Protein AF-A0A9D8NK36-F1 (afdb_monomer)

Solvent-accessible surface area (backbone atoms only — not comparable to full-atom values): 20925 Å² total; per-residue (Å²): 119,65,90,77,39,88,68,43,47,74,47,94,23,47,30,72,47,98,69,31,38,18,43,38,28,39,41,87,62,28,40,38,40,37,37,36,48,83,95,43,75,48,79,47,78,43,47,52,90,43,53,76,46,78,48,77,42,82,42,67,57,47,58,53,53,38,55,47,27,48,49,52,18,49,51,23,45,50,52,26,75,69,45,78,55,65,70,58,25,54,51,25,45,51,53,16,50,53,29,46,50,53,32,51,52,52,60,75,67,45,60,24,26,46,37,34,41,30,39,85,87,50,77,44,74,50,61,24,30,51,30,49,70,26,47,51,49,44,50,55,53,50,54,52,47,48,53,57,58,55,65,76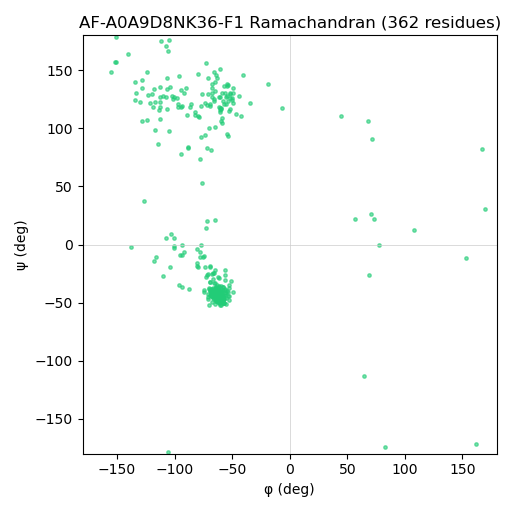,49,69,93,75,71,66,74,77,81,59,92,82,68,74,74,83,76,71,73,75,72,89,64,75,71,79,76,75,77,75,83,67,39,84,69,91,52,66,46,47,53,52,27,25,51,40,30,42,51,46,18,51,36,44,41,47,26,56,72,66,68,45,65,69,43,49,56,50,37,55,55,47,52,55,53,33,51,54,30,43,47,54,26,61,55,66,49,62,72,34,73,66,54,66,68,45,56,47,43,54,53,52,49,54,52,47,54,55,52,49,51,53,52,52,50,55,49,52,51,50,51,50,64,73,64,80,52,89,69,61,66,89,71,69,47,38,80,82,33,70,69,52,35,50,52,37,52,53,48,17,53,49,30,38,50,47,13,52,52,30,47,53,42,46,52,52,50,60,69,68,45,96,62,84,79,72,79,69,63,86,88,70,82,69,90,73,75,93,78,83,79,78,85,78,74,83,78,73,79,78,80,79,78,81,81,79,84,92,74,87,93,128

Foldseek 3Di:
DQVPDPQWDWQPLWADDPQFTWTWTDGLFWIWIWTDGPPDIDIDIDGLVFWPDKDKFFDCLLVLLLVLLVVLLVVLCLCLVLDDDPVSNVVSNVSSVVSVVVNVVSVVQPTFIWIWIDGPVDIGTRPRNGGPVSSVSVVVVSVVSSVVVVVVVPPPCPPDPDVDDDDPDPDPPPPPPPDDPDPQDEDLCPLLLVLLVLLLVLLVLLVCCLPVVDVVSVVVSVVSVSVSSVSLSVSQSVPVRHPQDPQLNVLSVVVVVVVVVLSVVVVVVSVVCVVVVVDDDPSVPDHSVVDVSSSVSSNVSSVSSNVSSVSNVVSSVVVNVPPPPPPPVPDPPDPDPDDDDDDDDDDDDDPDDDDDDDDDDDDD

Nearest PDB structures (foldseek):
  5yqr-assembly1_A  TM=6.384E-01  e=2.429E-01  Tequatrovirus T4

Mean predicted aligned error: 12.58 Å

Radius of gyration: 33.16 Å; Cα contacts (8 Å, |Δi|>4): 391; chains: 1; bounding box: 76×66×122 Å

Secondary structure (DSSP, 8-state):
-GGG-TT-EEETT--EETTEEEEEEE-SSEEEEEEEETTEEEEEEEEGGGEEEEEEEE-SHHHHHHHHHHHHHHHHHHHHHT---HHHHHHHHHHHHHHHHHHHHHHHH--BEEEEEEESS-EEE-TT--BHHHHHHHHHHHHHHHHHHHHTS-TT-PPP--TT--S---------PPPPPPPPBP---HHHHHHHHHHHHHHHHHHHHHHH--HHHHHHHHHHHHHHHHHHHHHHHHTTTB---HHHHHHHHHHHHHHHHHHHHHHHHHHHHHHHT-S---GGG--GGG-HHHHHHHHHHHHHHHHHHHHHHHHHHHHHHT-TTTTS-S----------------PPPPPPPPPPPPP-----

Sequence (364 aa):
MLRRDPTYKRVRAGGRDITGRGTYWLADDHLLVVREEGFHERYRRFYLRDIHALVISHTRTGMVINIVLGAVAAFCVFGALTSTPFALISFLLVVAAIAALFLAINVLLGPTCECVMRTAVQTERLPGIGRLRGARKLSAALVKAAGELQRDIPVGAAPPPLPGAPVPVARPPSGFAPVPPLPIRHYHGRAHAIAFTLMLVDSALVLGYALLEYKAIEYLNMALTLVELGFIVAAIVKQQGTDMAAPVRRVLWTTVIYYALGMVAAFVLAIYIGISSGDEVDIENLRPSSHIALFTLYVVSSGYLLAAGLIGWSALIRFRRAQPGATSSASVPGSGKAVDSAPSPVKPSIPQQVPPLPPTDALN

pLDDT: mean 81.98, std 14.83, range [45.34, 98.38]

Structure (mmCIF, N/CA/C/O backbone):
data_AF-A0A9D8NK36-F1
#
_entry.id   AF-A0A9D8NK36-F1
#
loop_
_atom_site.group_PDB
_atom_site.id
_atom_site.type_symbol
_atom_site.label_atom_id
_atom_site.label_alt_id
_atom_site.label_comp_id
_atom_site.label_asym_id
_atom_site.label_entity_id
_atom_site.label_seq_id
_atom_site.pdbx_PDB_ins_code
_atom_site.Cartn_x
_atom_site.Cartn_y
_atom_site.Cartn_z
_atom_site.occupancy
_atom_site.B_iso_or_equiv
_atom_site.auth_seq_id
_atom_site.auth_comp_id
_atom_site.auth_asym_id
_atom_site.auth_atom_id
_atom_site.pdbx_PDB_model_num
ATOM 1 N N . MET A 1 1 ? 0.935 7.081 34.847 1.00 63.56 1 MET A N 1
ATOM 2 C CA . MET A 1 1 ? 0.413 6.927 36.226 1.00 63.56 1 MET A CA 1
ATOM 3 C C . MET A 1 1 ? -0.181 5.540 36.493 1.00 63.56 1 MET A C 1
ATOM 5 O O . MET A 1 1 ? 0.233 4.926 37.463 1.00 63.56 1 MET A O 1
ATOM 9 N N . LEU A 1 2 ? -1.008 4.973 35.604 1.00 78.56 2 LEU A N 1
ATOM 10 C CA . LEU A 1 2 ? -1.698 3.676 35.803 1.00 78.56 2 LEU A CA 1
ATOM 11 C C . LEU A 1 2 ? -0.819 2.447 36.114 1.00 78.56 2 LEU A C 1
ATOM 13 O O . LEU A 1 2 ? -1.296 1.470 36.667 1.00 78.56 2 LEU A O 1
ATOM 17 N N . ARG A 1 3 ? 0.478 2.461 35.778 1.00 78.31 3 ARG A N 1
ATOM 18 C CA . ARG A 1 3 ? 1.371 1.312 36.022 1.00 78.31 3 ARG A CA 1
ATOM 19 C C . ARG A 1 3 ? 1.664 1.060 37.509 1.00 78.31 3 ARG A C 1
ATOM 21 O O . ARG A 1 3 ? 2.141 -0.021 37.833 1.00 78.31 3 ARG A O 1
ATOM 28 N N . ARG A 1 4 ? 1.458 2.060 38.371 1.00 81.75 4 ARG A N 1
ATOM 29 C CA . ARG A 1 4 ? 1.706 1.970 39.820 1.00 81.75 4 ARG A CA 1
ATOM 30 C C . ARG A 1 4 ? 0.429 1.747 40.631 1.00 81.75 4 ARG A C 1
ATOM 32 O O . ARG A 1 4 ? 0.521 1.608 41.842 1.00 81.75 4 ARG A O 1
ATOM 39 N N . ASP A 1 5 ? -0.725 1.729 39.973 1.00 85.50 5 ASP A N 1
ATOM 40 C CA . ASP A 1 5 ? -2.008 1.527 40.629 1.00 85.50 5 ASP A CA 1
ATOM 41 C C . ASP A 1 5 ? -2.288 0.015 40.740 1.00 85.50 5 ASP A C 1
ATOM 43 O O . ASP A 1 5 ? -2.336 -0.658 39.702 1.00 85.50 5 ASP A O 1
ATOM 47 N N . PRO A 1 6 ? -2.420 -0.548 41.957 1.00 84.94 6 PRO A N 1
ATOM 48 C CA . PRO A 1 6 ? -2.667 -1.976 42.144 1.00 84.94 6 PRO A CA 1
ATOM 49 C C . PRO A 1 6 ? -4.023 -2.425 41.584 1.00 84.94 6 PRO A C 1
ATOM 51 O O . PRO A 1 6 ? -4.170 -3.601 41.257 1.00 84.94 6 PRO A O 1
ATOM 54 N N . THR A 1 7 ? -4.981 -1.509 41.411 1.00 89.75 7 THR A N 1
ATOM 55 C CA . THR A 1 7 ? -6.329 -1.812 40.910 1.00 89.75 7 THR A CA 1
ATOM 56 C C . THR A 1 7 ? -6.343 -2.118 39.409 1.00 89.75 7 THR A C 1
ATOM 58 O O . THR A 1 7 ? -7.275 -2.742 38.910 1.00 89.75 7 THR A O 1
ATOM 61 N N . TYR A 1 8 ? -5.308 -1.720 38.658 1.00 92.19 8 TYR A N 1
ATOM 62 C CA . TYR A 1 8 ? -5.275 -1.890 37.205 1.00 92.19 8 TYR A CA 1
ATOM 63 C C . TYR A 1 8 ? -4.206 -2.877 36.747 1.00 92.19 8 TYR A C 1
ATOM 65 O O . TYR A 1 8 ? -3.000 -2.619 36.772 1.00 92.19 8 TYR A O 1
ATOM 73 N N . LYS A 1 9 ? -4.652 -3.987 36.156 1.00 93.31 9 LYS A N 1
ATOM 74 C CA . LYS A 1 9 ? -3.772 -4.968 35.523 1.00 93.31 9 LYS A CA 1
ATOM 75 C C . LYS A 1 9 ? -3.688 -4.747 34.019 1.00 93.31 9 LYS A C 1
ATOM 77 O O . LYS A 1 9 ? -4.657 -4.895 33.277 1.00 93.31 9 LYS A O 1
ATOM 82 N N . ARG A 1 10 ? -2.487 -4.450 33.517 1.00 92.69 10 ARG A N 1
ATOM 83 C CA . ARG A 1 10 ? -2.271 -4.262 32.074 1.00 92.69 10 ARG A CA 1
ATOM 84 C C . ARG A 1 10 ? -2.483 -5.561 31.292 1.00 92.69 10 ARG A C 1
ATOM 86 O O . ARG A 1 10 ? -1.767 -6.543 31.496 1.00 92.69 10 ARG A O 1
ATOM 93 N N . VAL A 1 11 ? -3.356 -5.520 30.290 1.00 92.12 11 VAL A N 1
ATOM 94 C CA . VAL A 1 11 ? -3.526 -6.603 29.317 1.00 92.12 11 VAL A CA 1
ATOM 95 C C . VAL A 1 11 ? -2.515 -6.421 28.182 1.00 92.12 11 VAL A C 1
ATOM 97 O O . VAL A 1 11 ? -2.498 -5.406 27.480 1.00 92.12 11 VAL A O 1
ATOM 100 N N . ARG A 1 12 ? -1.651 -7.422 27.962 1.00 87.62 12 ARG A N 1
ATOM 101 C CA . ARG A 1 12 ? -0.641 -7.434 26.880 1.00 87.62 12 ARG A CA 1
ATOM 102 C C . ARG A 1 12 ? -1.262 -7.737 25.503 1.00 87.62 12 ARG A C 1
ATOM 104 O O . ARG A 1 12 ? -0.830 -8.655 24.808 1.00 87.62 12 ARG A O 1
ATOM 111 N N . ALA A 1 13 ? -2.289 -6.979 25.139 1.00 83.62 13 ALA A N 1
ATOM 112 C CA . ALA A 1 13 ? -2.986 -7.058 23.855 1.00 83.62 13 ALA A CA 1
ATOM 113 C C . ALA A 1 13 ? -2.887 -5.761 23.030 1.00 83.62 13 ALA A C 1
ATOM 115 O O . ALA A 1 13 ? -3.174 -5.785 21.837 1.00 83.62 13 ALA A O 1
ATOM 116 N N . GLY A 1 14 ? -2.460 -4.653 23.649 1.00 76.81 14 GLY A N 1
ATOM 117 C CA . GLY A 1 14 ? -2.324 -3.354 22.986 1.00 76.81 14 GLY A CA 1
ATOM 118 C C . GLY A 1 14 ? -1.146 -3.261 22.018 1.00 76.81 14 GLY A C 1
ATOM 119 O O . GLY A 1 14 ? -0.147 -3.971 22.156 1.00 76.81 14 GLY A O 1
ATOM 120 N N . GLY A 1 15 ? -1.253 -2.341 21.065 1.00 81.00 15 GLY A N 1
ATOM 121 C CA . GLY A 1 15 ? -0.289 -2.140 19.988 1.00 81.00 15 GLY A CA 1
ATOM 122 C C . GLY A 1 15 ? -0.256 -0.693 19.501 1.00 81.00 15 GLY A C 1
ATOM 123 O O . GLY A 1 15 ? -0.974 0.171 20.010 1.00 81.00 15 GLY A O 1
ATOM 124 N N . ARG A 1 16 ? 0.624 -0.428 18.535 1.00 78.25 16 ARG A N 1
ATOM 125 C CA . ARG A 1 16 ? 0.693 0.854 17.827 1.00 78.25 16 ARG A CA 1
ATOM 126 C C . ARG A 1 16 ? -0.133 0.760 16.550 1.00 78.25 16 ARG A C 1
ATOM 128 O O . ARG A 1 16 ? -0.012 -0.219 15.814 1.00 78.25 16 ARG A O 1
ATOM 135 N N . ASP A 1 17 ? -0.956 1.767 16.310 1.00 71.06 17 ASP A N 1
ATOM 136 C CA . ASP A 1 17 ? -1.495 2.076 14.994 1.00 71.06 17 ASP A CA 1
ATOM 137 C C . ASP A 1 17 ? -0.758 3.311 14.432 1.00 71.06 17 ASP A C 1
ATOM 139 O O . ASP A 1 17 ? 0.123 3.876 15.079 1.00 71.06 17 ASP A O 1
ATOM 143 N N . ILE A 1 18 ? -1.052 3.700 13.190 1.00 65.38 18 ILE A N 1
ATOM 144 C CA . ILE A 1 18 ? -0.395 4.858 12.548 1.00 65.38 18 ILE A CA 1
ATOM 145 C C . ILE A 1 18 ? -0.754 6.172 13.265 1.00 65.38 18 ILE A C 1
ATOM 147 O O . ILE A 1 18 ? -0.023 7.152 13.177 1.00 65.38 18 ILE A O 1
ATOM 151 N N . THR A 1 19 ? -1.894 6.199 13.952 1.00 68.56 19 THR A N 1
ATOM 152 C CA . THR A 1 19 ? -2.454 7.388 14.601 1.00 68.56 19 THR A CA 1
ATOM 153 C C . THR A 1 19 ? -2.091 7.501 16.077 1.00 68.56 19 THR A C 1
ATOM 155 O O . THR A 1 19 ? -2.370 8.532 16.683 1.00 68.56 19 THR A O 1
ATOM 158 N N . GLY A 1 20 ? -1.488 6.468 16.666 1.00 80.56 20 GLY A N 1
ATOM 159 C CA . GLY A 1 20 ? -1.351 6.407 18.104 1.00 80.56 20 GLY A CA 1
ATOM 160 C C . GLY A 1 20 ? -1.042 5.036 18.685 1.00 80.56 20 GLY A C 1
ATOM 161 O O . GLY A 1 20 ? -0.775 4.045 18.000 1.00 80.56 20 GLY A O 1
ATOM 162 N N . ARG A 1 21 ? -1.085 4.974 20.014 1.00 88.44 21 ARG A N 1
ATOM 163 C CA . ARG A 1 21 ? -0.895 3.740 20.779 1.00 88.44 21 ARG A CA 1
ATOM 164 C C . ARG A 1 21 ? -2.141 3.439 21.595 1.00 88.44 21 ARG A C 1
ATOM 166 O O . ARG A 1 21 ? -2.625 4.292 22.327 1.00 88.44 21 ARG A O 1
ATOM 173 N N . GLY A 1 22 ? -2.632 2.207 21.491 1.00 90.56 22 GLY A N 1
ATOM 174 C CA . GLY A 1 22 ? -3.707 1.695 22.339 1.00 90.56 22 GLY A CA 1
ATOM 175 C C . GLY A 1 22 ? -3.142 0.818 23.451 1.00 90.56 22 GLY A C 1
ATOM 176 O O . GLY A 1 22 ? -2.405 -0.137 23.178 1.00 90.56 22 GLY A O 1
ATOM 177 N N . THR A 1 23 ? -3.482 1.108 24.706 1.00 93.31 23 THR A N 1
ATOM 178 C CA . THR A 1 23 ? -3.203 0.220 25.840 1.00 93.31 23 THR A CA 1
ATOM 179 C C . THR A 1 23 ? -4.475 -0.131 26.599 1.00 93.31 23 THR A C 1
ATOM 181 O O . THR A 1 23 ? -5.429 0.638 26.636 1.00 93.31 23 THR A O 1
ATOM 184 N N . TYR A 1 24 ? -4.484 -1.338 27.160 1.00 95.00 24 TYR A N 1
ATOM 185 C CA . TYR A 1 24 ? -5.649 -1.950 27.786 1.00 95.00 24 TYR A CA 1
ATOM 186 C C . TYR A 1 24 ? -5.307 -2.304 29.223 1.00 95.00 24 TYR A C 1
ATOM 188 O O . TYR A 1 24 ? -4.291 -2.966 29.472 1.00 95.00 24 TYR A O 1
ATOM 196 N N . TRP A 1 25 ? -6.152 -1.870 30.144 1.00 95.50 25 TRP A N 1
ATOM 197 C CA . TRP A 1 25 ? -5.988 -2.054 31.576 1.00 95.50 25 TRP A CA 1
ATOM 198 C C . TRP A 1 25 ? -7.291 -2.606 32.125 1.00 95.50 25 TRP A C 1
ATOM 200 O O . TRP A 1 25 ? -8.350 -2.034 31.901 1.00 95.50 25 TRP A O 1
ATOM 210 N N . LEU A 1 26 ? -7.214 -3.756 32.772 1.00 95.69 26 LEU A N 1
ATOM 211 C CA . LEU A 1 26 ? -8.358 -4.431 33.354 1.00 95.69 26 LEU A CA 1
ATOM 212 C C . LEU A 1 26 ? -8.401 -4.098 34.848 1.00 95.69 26 LEU A C 1
ATOM 214 O O . LEU A 1 26 ? -7.385 -4.275 35.523 1.00 95.69 26 LEU A O 1
ATOM 218 N N . ALA A 1 27 ? -9.541 -3.604 35.311 1.00 94.19 27 ALA A N 1
ATOM 219 C CA . ALA A 1 27 ? -9.901 -3.496 36.720 1.00 94.19 27 ALA A CA 1
ATOM 220 C C . ALA A 1 27 ? -10.947 -4.573 37.061 1.00 94.19 27 ALA A C 1
ATOM 222 O O . ALA A 1 27 ? -11.328 -5.357 36.188 1.00 94.19 27 ALA A O 1
ATOM 223 N N . ASP A 1 28 ? -11.413 -4.598 38.307 1.00 90.94 28 ASP A N 1
ATOM 224 C CA . ASP A 1 28 ? -12.331 -5.633 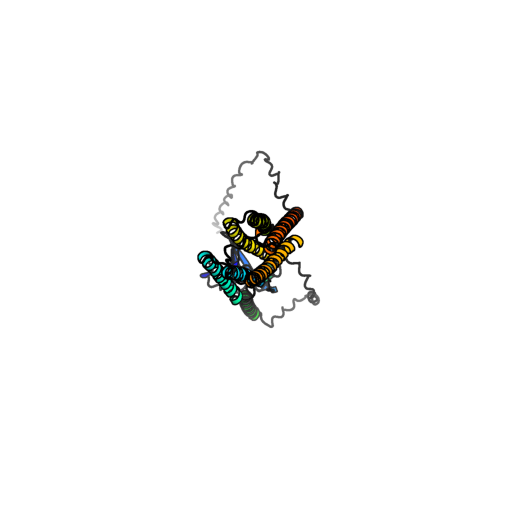38.800 1.00 90.94 28 ASP A CA 1
ATOM 225 C C . ASP A 1 28 ? -13.697 -5.606 38.090 1.00 90.94 28 ASP A C 1
ATOM 227 O O . ASP A 1 28 ? -14.269 -6.648 37.784 1.00 90.94 28 ASP A O 1
ATOM 231 N N . ASP A 1 29 ? -14.204 -4.417 37.753 1.00 92.88 29 ASP A N 1
ATOM 232 C CA . ASP A 1 29 ? -15.541 -4.215 37.182 1.00 92.88 29 ASP A CA 1
ATOM 233 C C . ASP A 1 29 ? -15.535 -3.652 35.750 1.00 92.88 29 ASP A C 1
ATOM 235 O O . ASP A 1 29 ? -16.581 -3.616 35.093 1.00 92.88 29 ASP A O 1
ATOM 239 N N . HIS A 1 30 ? -14.385 -3.202 35.234 1.00 94.62 30 HIS A N 1
ATOM 240 C CA . HIS A 1 30 ? -14.308 -2.547 33.928 1.00 94.62 30 HIS A CA 1
ATOM 241 C C . HIS A 1 30 ? -12.972 -2.730 33.195 1.00 94.62 30 HIS A C 1
ATOM 243 O O . HIS A 1 30 ? -11.907 -2.951 33.768 1.00 94.62 30 HIS A O 1
ATOM 249 N N . LEU A 1 31 ? -13.028 -2.570 31.873 1.00 95.69 31 LEU A N 1
ATOM 250 C CA . LEU A 1 31 ? -11.873 -2.415 31.001 1.00 95.69 31 LEU A CA 1
ATOM 251 C C . LEU A 1 31 ? -11.631 -0.925 30.733 1.00 95.69 31 LEU A C 1
ATOM 253 O O . LEU A 1 31 ? -12.478 -0.238 30.160 1.00 95.69 31 LEU A O 1
ATOM 257 N N . LEU A 1 32 ? -10.450 -0.432 31.086 1.00 95.69 32 LEU A N 1
ATOM 258 C CA . LEU A 1 32 ? -9.966 0.894 30.725 1.00 95.69 32 LEU A CA 1
ATOM 259 C C . LEU A 1 32 ? -9.114 0.813 29.451 1.00 95.69 32 LEU A C 1
ATOM 261 O O . LEU A 1 32 ? -8.060 0.169 29.401 1.00 95.69 32 LEU A O 1
ATOM 265 N N . VAL A 1 33 ? -9.572 1.502 28.412 1.00 94.75 33 VAL A N 1
ATOM 266 C CA . VAL A 1 33 ? -8.862 1.687 27.148 1.00 94.75 33 VAL A CA 1
ATOM 267 C C . VAL A 1 33 ? -8.236 3.068 27.147 1.00 94.75 33 VAL A C 1
ATOM 269 O O . VAL A 1 33 ? -8.915 4.077 27.330 1.00 94.75 33 VAL A O 1
ATOM 272 N N . VAL A 1 34 ? -6.930 3.100 26.927 1.00 93.88 34 VAL A N 1
ATOM 273 C CA . VAL A 1 34 ? -6.143 4.327 26.889 1.00 93.88 34 VAL A CA 1
ATOM 274 C C . VAL A 1 34 ? -5.569 4.476 25.494 1.00 93.88 34 VAL A C 1
ATOM 276 O O . VAL A 1 34 ? -4.879 3.573 25.005 1.00 93.88 34 VAL A O 1
ATOM 279 N N . ARG A 1 35 ? -5.872 5.600 24.849 1.00 91.69 35 ARG A N 1
ATOM 280 C CA . ARG A 1 35 ? -5.412 5.912 23.501 1.00 91.69 35 ARG A CA 1
ATOM 281 C C . ARG A 1 35 ? -4.559 7.168 23.510 1.00 91.69 35 ARG A C 1
ATOM 283 O O . ARG A 1 35 ? -5.050 8.244 23.825 1.00 91.69 35 ARG A O 1
ATOM 290 N N . GLU A 1 36 ? -3.307 7.014 23.115 1.00 88.62 36 GLU A N 1
ATOM 291 C CA . GLU A 1 36 ? -2.370 8.115 22.904 1.00 88.62 36 GLU A CA 1
ATOM 292 C C . GLU A 1 36 ? -2.498 8.576 21.445 1.00 88.62 36 GLU A C 1
ATOM 294 O O . GLU A 1 36 ? -2.135 7.826 20.542 1.00 88.62 36 GLU A O 1
ATOM 299 N N . GLU A 1 37 ? -3.029 9.773 21.204 1.00 85.38 37 GLU A N 1
ATOM 300 C CA . GLU A 1 37 ? -3.125 10.432 19.895 1.00 85.38 37 GLU A CA 1
ATOM 301 C C . GLU A 1 37 ? -2.235 11.687 19.913 1.00 85.38 37 GLU A C 1
ATOM 303 O O . GLU A 1 37 ? -2.670 12.791 20.251 1.00 85.38 37 GLU A O 1
ATOM 308 N N . GLY A 1 38 ? -0.950 11.515 19.590 1.00 82.75 38 GLY A N 1
ATOM 309 C CA . GLY A 1 38 ? 0.037 12.597 19.652 1.00 82.75 38 GLY A CA 1
ATOM 310 C C . GLY A 1 38 ? 0.259 13.087 21.086 1.00 82.75 38 GLY A C 1
ATOM 311 O O . GLY A 1 38 ? 0.781 12.343 21.911 1.00 82.75 38 GLY A O 1
ATOM 312 N N . PHE A 1 39 ? -0.141 14.329 21.373 1.00 85.88 39 PHE A N 1
ATOM 313 C CA . PHE A 1 39 ? -0.056 14.944 22.708 1.00 85.88 39 PHE A CA 1
ATOM 314 C C . PHE A 1 39 ? -1.338 14.787 23.540 1.00 85.88 39 PHE A C 1
ATOM 316 O O . PHE A 1 39 ? -1.394 15.258 24.674 1.00 85.88 39 PHE A O 1
ATOM 323 N N . HIS A 1 40 ? -2.373 14.142 22.994 1.00 84.94 40 HIS A N 1
ATOM 324 C CA . HIS A 1 40 ? -3.628 13.906 23.697 1.00 84.94 40 HIS A CA 1
ATOM 325 C C . HIS A 1 40 ? -3.748 12.443 24.106 1.00 84.94 40 HIS A C 1
ATOM 327 O O . HIS A 1 40 ? -3.542 11.537 23.302 1.00 84.94 40 HIS A O 1
ATOM 333 N N . GLU A 1 41 ? -4.140 12.209 25.352 1.00 91.69 41 GLU A N 1
ATOM 334 C CA . GLU A 1 41 ? -4.439 10.878 25.864 1.00 91.69 41 GLU A CA 1
ATOM 335 C C . GLU A 1 41 ? -5.935 10.793 26.169 1.00 91.69 41 GLU A C 1
ATOM 337 O O . GLU A 1 41 ? -6.474 11.560 26.967 1.00 91.69 41 GLU A O 1
ATOM 342 N N . ARG A 1 42 ? -6.632 9.887 25.486 1.00 91.38 42 ARG A N 1
ATOM 343 C CA . ARG A 1 42 ? -8.062 9.643 25.676 1.00 91.38 42 ARG A CA 1
ATOM 344 C C . ARG A 1 42 ? -8.257 8.383 26.500 1.00 91.38 42 ARG A C 1
ATOM 346 O O . ARG A 1 42 ? -7.749 7.318 26.151 1.00 91.38 42 ARG A O 1
ATOM 353 N N . TYR A 1 43 ? -9.038 8.513 27.562 1.00 94.50 43 TYR A N 1
ATOM 354 C CA . TYR A 1 43 ? -9.364 7.438 28.488 1.00 94.50 43 TYR A CA 1
ATOM 355 C C . TYR A 1 43 ? -10.827 7.056 28.312 1.00 94.50 43 TYR A C 1
ATOM 357 O O . TYR A 1 43 ? -11.705 7.914 28.380 1.00 94.50 43 TYR A O 1
ATOM 365 N N . ARG A 1 44 ? -11.098 5.768 28.107 1.00 93.88 44 ARG A N 1
ATOM 366 C CA . ARG A 1 44 ? -12.461 5.254 27.979 1.00 93.88 44 ARG A CA 1
ATOM 367 C C . ARG A 1 44 ? -12.653 4.008 28.818 1.00 93.88 44 ARG A C 1
ATOM 369 O O . ARG A 1 44 ? -11.848 3.084 28.747 1.00 93.88 44 ARG A O 1
ATOM 376 N N . ARG A 1 45 ? -13.719 3.992 29.613 1.00 95.25 45 ARG A N 1
ATOM 377 C CA . ARG A 1 45 ? -14.073 2.876 30.492 1.00 95.25 45 ARG A CA 1
ATOM 378 C C . ARG A 1 45 ? -15.232 2.090 29.892 1.00 95.25 45 ARG A C 1
ATOM 380 O O . ARG A 1 45 ? -16.204 2.684 29.432 1.00 95.25 45 ARG A O 1
ATOM 387 N N . PHE A 1 46 ? -15.118 0.769 29.922 1.00 94.75 46 PHE A N 1
ATOM 388 C CA . PHE A 1 46 ? -16.160 -0.167 29.519 1.00 94.75 46 PHE A CA 1
ATOM 389 C C . PHE A 1 46 ? -16.435 -1.110 30.683 1.00 94.75 46 PHE A C 1
ATOM 391 O O . PHE A 1 46 ? -15.604 -1.964 30.985 1.00 94.75 46 PHE A O 1
ATOM 398 N N . TYR A 1 47 ? -17.575 -0.950 31.349 1.00 94.50 47 TYR A N 1
ATOM 399 C CA . TYR A 1 47 ? -17.964 -1.838 32.441 1.00 94.50 47 TYR A CA 1
ATOM 400 C C . TYR A 1 47 ? -18.206 -3.250 31.915 1.00 94.50 47 TYR A C 1
ATOM 402 O O . TYR A 1 47 ? -18.910 -3.420 30.922 1.00 94.50 47 TYR A O 1
ATOM 410 N N . LEU A 1 48 ? -17.639 -4.260 32.579 1.00 93.38 48 LEU A N 1
ATOM 411 C CA . LEU A 1 48 ? -17.705 -5.660 32.151 1.00 93.38 48 LEU A CA 1
ATOM 412 C C . LEU A 1 48 ? -19.154 -6.143 32.023 1.00 93.38 48 LEU A C 1
ATOM 414 O O . LEU A 1 48 ? -19.471 -6.850 31.072 1.00 93.38 48 LEU A O 1
ATOM 418 N N . ARG A 1 49 ? -20.038 -5.678 32.915 1.00 90.81 49 ARG A N 1
ATOM 419 C CA . ARG A 1 49 ? -21.484 -5.955 32.874 1.00 90.81 49 ARG A CA 1
ATOM 420 C C . ARG A 1 49 ? -22.187 -5.426 31.617 1.00 90.81 49 ARG A C 1
ATOM 422 O O . ARG A 1 49 ? -23.189 -5.994 31.204 1.00 90.81 49 ARG A O 1
ATOM 429 N N . ASP A 1 50 ? -21.665 -4.354 31.017 1.00 91.31 50 ASP A N 1
ATOM 430 C CA . ASP A 1 50 ? -22.274 -3.700 29.855 1.00 91.31 50 ASP A CA 1
ATOM 431 C C . ASP A 1 50 ? -21.694 -4.234 28.538 1.00 91.31 50 ASP A C 1
ATOM 433 O O . ASP A 1 50 ? -22.193 -3.883 27.469 1.00 91.31 50 ASP A O 1
ATOM 437 N N . ILE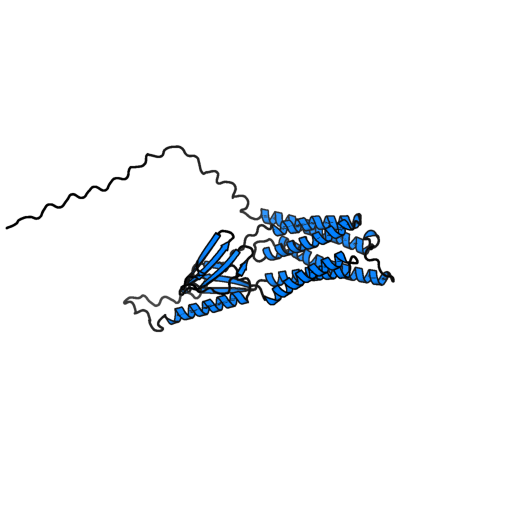 A 1 51 ? -20.624 -5.042 28.579 1.00 92.06 51 ILE A N 1
ATOM 438 C CA . ILE A 1 51 ? -20.003 -5.627 27.386 1.00 92.06 51 ILE A CA 1
ATOM 439 C C . ILE A 1 51 ? -20.847 -6.816 26.932 1.00 92.06 51 ILE A C 1
ATOM 441 O O . ILE A 1 51 ? -20.839 -7.880 27.541 1.00 92.06 51 ILE A O 1
ATOM 445 N N . HIS A 1 52 ? -21.533 -6.657 25.804 1.00 92.75 52 HIS A N 1
ATOM 446 C CA . HIS A 1 52 ? -22.363 -7.716 25.231 1.00 92.75 52 HIS A CA 1
ATOM 447 C C . HIS A 1 52 ? -21.571 -8.636 24.304 1.00 92.75 52 HIS A C 1
ATOM 449 O O . HIS A 1 52 ? -21.811 -9.839 24.260 1.00 92.75 52 HIS A O 1
ATOM 455 N N . ALA A 1 53 ? -20.647 -8.074 23.517 1.00 91.38 53 ALA A N 1
ATOM 456 C CA . ALA A 1 53 ? -19.862 -8.867 22.579 1.00 91.38 53 ALA A CA 1
ATOM 457 C C . ALA A 1 53 ? -18.520 -8.218 22.235 1.00 91.38 53 ALA A C 1
ATOM 459 O O . ALA A 1 53 ? -18.404 -6.997 22.111 1.00 91.38 53 ALA A O 1
ATOM 460 N N . LEU A 1 54 ? -17.527 -9.065 21.969 1.00 93.69 54 LEU A N 1
ATOM 461 C CA . LEU A 1 54 ? -16.282 -8.692 21.308 1.00 93.69 54 LEU A CA 1
ATOM 462 C C . LEU A 1 54 ? -16.233 -9.371 19.937 1.00 93.69 54 LEU A C 1
ATOM 464 O O . LEU A 1 54 ? -16.038 -10.580 19.838 1.00 93.69 54 LEU A O 1
ATOM 468 N N . VAL A 1 55 ? -16.407 -8.590 18.874 1.00 93.44 55 VAL A N 1
ATOM 469 C CA . VAL A 1 55 ? -16.397 -9.085 17.495 1.00 93.44 55 VAL A CA 1
ATOM 470 C C . VAL A 1 55 ? -14.987 -8.958 16.927 1.00 93.44 55 VAL A C 1
ATOM 472 O O . VAL A 1 55 ? -14.454 -7.854 16.816 1.00 93.44 55 VAL A O 1
ATOM 475 N N . ILE A 1 56 ? -14.388 -10.086 16.545 1.00 93.94 56 ILE A N 1
ATOM 476 C CA . ILE A 1 56 ? -13.070 -10.141 15.902 1.00 93.94 56 ILE A CA 1
ATOM 477 C C . ILE A 1 56 ? -13.282 -10.478 14.429 1.00 93.94 56 ILE A C 1
ATOM 479 O O . ILE A 1 56 ? -13.761 -11.559 14.099 1.00 93.94 56 ILE A O 1
ATOM 483 N N . SER A 1 57 ? -12.915 -9.557 13.542 1.00 89.75 57 SER A N 1
ATOM 484 C CA . SER A 1 57 ? -13.028 -9.738 12.092 1.00 89.75 57 SER A CA 1
ATOM 485 C C . SER A 1 57 ? -11.645 -9.820 11.457 1.00 89.75 57 SER A C 1
ATOM 487 O O . SER A 1 57 ? -10.760 -9.023 11.772 1.00 89.75 57 SER A O 1
ATOM 489 N N . HIS A 1 58 ? -11.435 -10.773 10.549 1.00 88.06 58 HIS A N 1
ATOM 490 C CA . HIS A 1 58 ? -10.202 -10.837 9.764 1.00 88.06 58 HIS A CA 1
ATOM 491 C C . HIS A 1 58 ? -10.123 -9.652 8.800 1.00 88.06 58 HIS A C 1
ATOM 493 O O . HIS A 1 58 ? -11.088 -9.347 8.101 1.00 88.06 58 HIS A O 1
ATOM 499 N N . THR A 1 59 ? -8.957 -9.009 8.723 1.00 87.25 59 THR A N 1
ATOM 500 C CA . THR A 1 59 ? -8.718 -7.941 7.747 1.00 87.25 59 THR A CA 1
ATOM 501 C C . THR A 1 59 ? -7.802 -8.438 6.640 1.00 87.25 59 THR A C 1
ATOM 503 O O . THR A 1 59 ? -6.849 -9.180 6.877 1.00 87.25 59 THR A O 1
ATOM 506 N N . ARG A 1 60 ? -8.053 -7.990 5.405 1.00 84.12 60 ARG A N 1
ATOM 507 C CA . ARG A 1 60 ? -7.183 -8.296 4.256 1.00 84.12 60 ARG A CA 1
ATOM 508 C C . ARG A 1 60 ? -5.906 -7.453 4.239 1.00 84.12 60 ARG A C 1
ATOM 510 O O . ARG A 1 60 ? -5.097 -7.590 3.330 1.00 84.12 60 ARG A O 1
ATOM 517 N N . THR A 1 61 ? -5.712 -6.567 5.214 1.00 83.56 61 THR A N 1
ATOM 518 C CA . THR A 1 61 ? -4.584 -5.631 5.258 1.00 83.56 61 THR A CA 1
ATOM 519 C C . THR A 1 61 ? -3.239 -6.353 5.273 1.00 83.56 61 THR A C 1
ATOM 521 O O . THR A 1 61 ? -2.373 -6.029 4.469 1.00 83.56 61 THR A O 1
ATOM 524 N N . GLY A 1 62 ? -3.074 -7.369 6.126 1.00 85.19 62 GLY A N 1
ATOM 525 C CA . GLY A 1 62 ? -1.832 -8.138 6.213 1.00 85.19 62 GLY A CA 1
ATOM 526 C C . GLY A 1 62 ? -1.505 -8.886 4.921 1.00 85.19 62 GLY A C 1
ATOM 527 O O . GLY A 1 62 ? -0.355 -8.879 4.497 1.00 85.19 62 GLY A O 1
ATOM 528 N N . MET A 1 63 ? -2.521 -9.456 4.263 1.00 86.56 63 MET A N 1
ATOM 529 C CA . MET A 1 63 ? -2.366 -10.119 2.964 1.00 86.56 63 MET A CA 1
ATOM 530 C C . MET A 1 63 ? -1.919 -9.131 1.883 1.00 86.56 63 MET A C 1
ATOM 532 O O . MET A 1 63 ? -0.981 -9.424 1.153 1.00 86.56 63 MET A O 1
ATOM 536 N N . VAL A 1 64 ? -2.545 -7.950 1.813 1.00 83.88 64 VAL A N 1
ATOM 537 C CA . VAL A 1 64 ? -2.144 -6.896 0.869 1.00 83.88 64 VAL A CA 1
ATOM 538 C C . VAL A 1 64 ? -0.695 -6.478 1.110 1.00 83.88 64 VAL A C 1
ATOM 540 O O . VAL A 1 64 ? 0.081 -6.453 0.166 1.00 83.88 64 VAL A O 1
ATOM 543 N N . ILE A 1 65 ? -0.302 -6.214 2.361 1.00 85.88 65 ILE A N 1
ATOM 544 C CA . ILE A 1 65 ? 1.085 -5.850 2.690 1.00 85.88 65 ILE A CA 1
ATOM 545 C C . ILE A 1 65 ? 2.062 -6.962 2.273 1.00 85.88 65 ILE A C 1
ATOM 547 O O . ILE A 1 65 ? 3.122 -6.659 1.738 1.00 85.88 65 ILE A O 1
ATOM 551 N N . ASN A 1 66 ? 1.706 -8.237 2.465 1.00 89.38 66 ASN A N 1
ATOM 552 C CA . ASN A 1 66 ? 2.551 -9.359 2.046 1.00 89.38 66 ASN A CA 1
ATOM 553 C C . ASN A 1 66 ? 2.730 -9.430 0.529 1.00 89.38 66 ASN A C 1
ATOM 555 O O . ASN A 1 66 ? 3.857 -9.549 0.062 1.00 89.38 66 ASN A O 1
ATOM 559 N N . ILE A 1 67 ? 1.634 -9.340 -0.231 1.00 85.25 67 ILE A N 1
ATOM 560 C CA . ILE A 1 67 ? 1.678 -9.350 -1.703 1.00 85.25 67 ILE A CA 1
ATOM 561 C C . ILE A 1 67 ? 2.610 -8.250 -2.200 1.00 85.25 67 ILE A C 1
ATOM 563 O O . ILE A 1 67 ? 3.416 -8.460 -3.095 1.00 85.25 67 ILE A O 1
ATOM 567 N N . VAL A 1 68 ? 2.527 -7.086 -1.572 1.00 80.56 68 VAL A N 1
ATOM 568 C CA . VAL A 1 68 ? 3.299 -5.915 -1.955 1.00 80.56 68 VAL A CA 1
ATOM 569 C C . VAL A 1 68 ? 4.771 -6.073 -1.632 1.00 80.56 68 VAL A C 1
ATOM 571 O O . VAL A 1 68 ? 5.599 -5.849 -2.502 1.00 80.56 68 VAL A O 1
ATOM 574 N N . LEU A 1 69 ? 5.110 -6.431 -0.392 1.00 86.00 69 LEU A N 1
ATOM 575 C CA . LEU A 1 69 ? 6.509 -6.621 -0.014 1.00 86.00 69 LEU A CA 1
ATOM 576 C C . LEU A 1 69 ? 7.142 -7.736 -0.850 1.00 86.00 69 LEU A C 1
ATOM 578 O O . LEU A 1 69 ? 8.295 -7.610 -1.247 1.00 86.00 69 LEU A O 1
ATOM 582 N N . GLY A 1 70 ? 6.367 -8.775 -1.176 1.00 88.44 70 GLY A N 1
ATOM 583 C CA . GLY A 1 70 ? 6.762 -9.805 -2.131 1.00 88.44 70 GLY A CA 1
ATOM 584 C C . GLY A 1 70 ? 7.007 -9.246 -3.532 1.00 88.44 70 GLY A C 1
ATOM 585 O O . GLY A 1 70 ? 8.044 -9.537 -4.113 1.00 88.44 70 GLY A O 1
ATOM 586 N N . ALA A 1 71 ? 6.111 -8.403 -4.052 1.00 83.12 71 ALA A N 1
ATOM 587 C CA . ALA A 1 71 ? 6.263 -7.778 -5.366 1.00 83.12 71 ALA A CA 1
ATOM 588 C C . ALA A 1 71 ? 7.472 -6.832 -5.434 1.00 83.12 71 ALA A C 1
ATOM 590 O O . ALA A 1 71 ? 8.220 -6.882 -6.402 1.00 83.12 71 ALA A O 1
ATOM 591 N N . VAL A 1 72 ? 7.699 -6.014 -4.399 1.00 83.56 72 VAL A N 1
ATOM 592 C CA . VAL A 1 72 ? 8.881 -5.142 -4.294 1.00 83.56 72 VAL A CA 1
ATOM 593 C C . VAL A 1 72 ? 10.155 -5.981 -4.251 1.00 83.56 72 VAL A C 1
ATOM 595 O O . VAL A 1 72 ? 11.078 -5.723 -5.015 1.00 83.56 72 VAL A O 1
ATOM 598 N N . ALA A 1 73 ? 10.205 -7.004 -3.392 1.00 89.88 73 ALA A N 1
ATOM 599 C CA . ALA A 1 73 ? 11.368 -7.879 -3.297 1.00 89.88 73 ALA A CA 1
ATOM 600 C C . ALA A 1 73 ? 11.644 -8.585 -4.632 1.00 89.88 73 ALA A C 1
ATOM 602 O O . ALA A 1 73 ? 12.781 -8.586 -5.089 1.00 89.88 73 ALA A O 1
ATOM 603 N N . ALA A 1 74 ? 10.606 -9.117 -5.284 1.00 86.19 74 ALA A N 1
ATOM 604 C CA . ALA A 1 74 ? 10.718 -9.752 -6.591 1.00 86.19 74 ALA A CA 1
ATOM 605 C C . ALA A 1 74 ? 11.208 -8.772 -7.667 1.00 86.19 74 ALA A C 1
ATOM 607 O O . ALA A 1 74 ? 12.127 -9.113 -8.401 1.00 86.19 74 ALA A O 1
ATOM 608 N N . PHE A 1 75 ? 10.662 -7.550 -7.719 1.00 85.19 75 PHE A N 1
ATOM 609 C CA . PHE A 1 75 ? 11.099 -6.510 -8.656 1.00 85.19 75 PHE A CA 1
ATOM 610 C C . PHE A 1 75 ? 12.572 -6.150 -8.456 1.00 85.19 75 PHE A C 1
ATOM 612 O O . PHE A 1 75 ? 13.324 -6.080 -9.421 1.00 85.19 75 PHE A O 1
ATOM 619 N N . CYS A 1 76 ? 13.005 -5.963 -7.209 1.00 86.62 76 CYS A N 1
ATOM 620 C CA . CYS A 1 76 ? 14.391 -5.628 -6.910 1.00 86.62 76 CYS A CA 1
ATOM 621 C C . CYS A 1 76 ? 15.351 -6.787 -7.217 1.00 86.62 76 CYS A C 1
ATOM 623 O O . CYS A 1 76 ? 16.400 -6.553 -7.805 1.00 86.62 76 CYS A O 1
ATOM 625 N N . VAL A 1 77 ? 14.997 -8.034 -6.876 1.00 90.00 77 VAL A N 1
ATOM 626 C CA . VAL A 1 77 ? 15.801 -9.211 -7.258 1.00 90.00 77 VAL A CA 1
ATOM 627 C C . VAL A 1 77 ? 15.881 -9.328 -8.773 1.00 90.00 77 VAL A C 1
ATOM 629 O O . VAL A 1 77 ? 16.961 -9.545 -9.309 1.00 90.00 77 VAL A O 1
ATOM 632 N N . PHE A 1 78 ? 14.758 -9.145 -9.465 1.00 83.25 78 PHE A N 1
ATOM 633 C CA . PHE A 1 78 ? 14.714 -9.199 -10.917 1.00 83.25 78 PHE A CA 1
ATOM 634 C C . PHE A 1 78 ? 15.620 -8.137 -11.544 1.00 83.25 78 PHE A C 1
ATOM 636 O O . PHE A 1 78 ? 16.505 -8.480 -12.320 1.00 83.25 78 PHE A O 1
ATOM 643 N N . GLY A 1 79 ? 15.472 -6.876 -11.129 1.00 80.69 79 GLY A N 1
ATOM 644 C CA . GLY A 1 79 ? 16.335 -5.794 -11.590 1.00 80.69 79 GLY A CA 1
ATOM 645 C C . GLY A 1 79 ? 17.813 -6.063 -11.299 1.00 80.69 79 GLY A C 1
ATOM 646 O O . GLY A 1 79 ? 18.657 -5.756 -12.131 1.00 80.69 79 GLY A O 1
ATOM 647 N N . ALA A 1 80 ? 18.141 -6.682 -10.160 1.00 86.88 80 ALA A N 1
ATOM 648 C CA . ALA A 1 80 ? 19.515 -7.054 -9.831 1.00 86.88 80 ALA A CA 1
ATOM 649 C C . ALA A 1 80 ? 20.072 -8.147 -10.759 1.00 86.88 80 ALA A C 1
ATOM 651 O O . ALA A 1 80 ? 21.238 -8.077 -11.126 1.00 86.88 80 ALA A O 1
ATOM 652 N N . LEU A 1 81 ? 19.254 -9.128 -11.157 1.00 82.19 81 LEU A N 1
ATOM 653 C CA . LEU A 1 81 ? 19.651 -10.203 -12.077 1.00 82.19 81 LEU A CA 1
ATOM 654 C C . LEU A 1 81 ? 19.850 -9.719 -13.518 1.00 82.19 81 LEU A C 1
ATOM 656 O O . LEU A 1 81 ? 20.587 -10.349 -14.269 1.00 82.19 81 LEU A O 1
ATOM 660 N N . THR A 1 82 ? 19.190 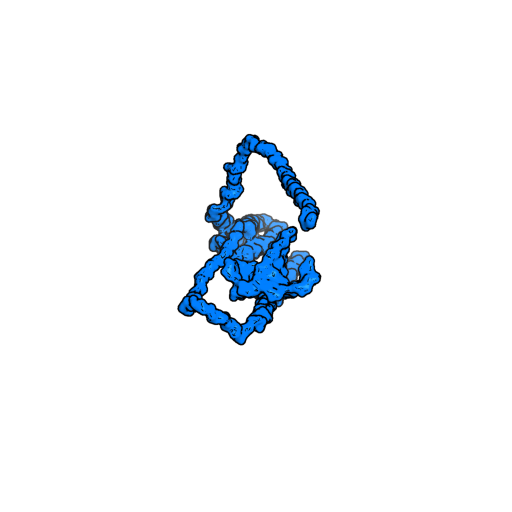-8.628 -13.909 1.00 76.56 82 THR A N 1
ATOM 661 C CA . THR A 1 82 ? 19.298 -8.044 -15.255 1.00 76.56 82 THR A CA 1
ATOM 662 C C . THR A 1 82 ? 20.225 -6.833 -15.321 1.00 76.56 82 THR A C 1
ATOM 664 O O . THR A 1 82 ? 20.375 -6.247 -16.385 1.00 76.56 82 THR A O 1
ATOM 667 N N . SER A 1 83 ? 20.811 -6.411 -14.200 1.00 74.56 83 SER A N 1
ATOM 668 C CA . SER A 1 83 ? 21.731 -5.271 -14.152 1.00 74.56 83 SER A CA 1
ATOM 669 C C . SER A 1 83 ? 23.180 -5.743 -14.230 1.00 74.56 83 SER A C 1
ATOM 671 O O . SER A 1 83 ? 23.526 -6.762 -13.642 1.00 74.56 83 SER A O 1
ATOM 673 N N . THR A 1 84 ? 24.042 -4.967 -14.887 1.00 73.25 84 THR A N 1
ATOM 674 C CA . THR A 1 84 ? 25.503 -5.162 -14.906 1.00 73.25 84 THR A CA 1
ATOM 675 C C . THR A 1 84 ? 26.254 -4.299 -13.884 1.00 73.25 84 THR A C 1
ATOM 677 O O . THR A 1 84 ? 27.218 -4.803 -13.296 1.00 73.25 84 THR A O 1
ATOM 680 N N . PRO A 1 85 ? 25.851 -3.043 -13.566 1.00 79.00 85 PRO A N 1
ATOM 681 C CA . PRO A 1 85 ? 26.653 -2.219 -12.673 1.00 79.00 85 PRO A CA 1
ATOM 682 C C . PRO A 1 85 ? 26.602 -2.773 -11.250 1.00 79.00 85 PRO A C 1
ATOM 684 O O . PRO A 1 85 ? 25.546 -2.790 -10.613 1.00 79.00 85 PRO A O 1
ATOM 687 N N . PHE A 1 86 ? 27.759 -3.163 -10.708 1.00 73.25 86 PHE A N 1
ATOM 688 C CA . PHE A 1 86 ? 27.863 -3.752 -9.368 1.00 73.25 86 PHE A CA 1
ATOM 689 C C . PHE A 1 86 ? 27.194 -2.895 -8.280 1.00 73.25 86 PHE A C 1
ATOM 691 O O . PHE A 1 86 ? 26.552 -3.419 -7.367 1.00 73.25 86 PHE A O 1
ATOM 698 N N . ALA A 1 87 ? 27.299 -1.567 -8.398 1.00 70.25 87 ALA A N 1
ATOM 699 C CA . ALA A 1 87 ? 26.659 -0.624 -7.486 1.00 70.25 87 ALA A CA 1
ATOM 700 C C . ALA A 1 87 ? 25.123 -0.728 -7.512 1.00 70.25 87 ALA A C 1
ATOM 702 O O . ALA A 1 87 ? 24.485 -0.726 -6.458 1.00 70.25 87 ALA A O 1
ATOM 703 N N . LEU A 1 88 ? 24.532 -0.866 -8.702 1.00 75.75 88 LEU A N 1
ATOM 704 C CA . LEU A 1 88 ? 23.088 -0.994 -8.886 1.00 75.75 88 LEU A CA 1
ATOM 705 C C . LEU A 1 88 ? 22.580 -2.354 -8.398 1.00 75.75 88 LEU A C 1
ATOM 707 O O . LEU A 1 88 ? 21.608 -2.402 -7.646 1.00 75.75 88 LEU A O 1
ATOM 711 N N . ILE A 1 89 ? 23.278 -3.439 -8.752 1.00 84.81 89 ILE A N 1
ATOM 712 C CA . ILE A 1 89 ? 22.979 -4.797 -8.271 1.00 84.81 89 ILE A CA 1
ATOM 713 C C . ILE A 1 89 ? 22.975 -4.812 -6.739 1.00 84.81 89 ILE A C 1
ATOM 715 O O . ILE A 1 89 ? 22.001 -5.235 -6.117 1.00 84.81 89 ILE A O 1
ATOM 719 N N . SER A 1 90 ? 24.041 -4.293 -6.122 1.00 78.62 90 SER A N 1
ATOM 720 C CA . SER A 1 90 ? 24.188 -4.252 -4.664 1.00 78.62 90 SER A CA 1
ATOM 721 C C . SER A 1 90 ? 23.062 -3.456 -4.005 1.00 78.62 90 SER A C 1
ATOM 723 O O . SER A 1 90 ? 22.464 -3.918 -3.033 1.00 78.62 90 SER A O 1
ATOM 725 N N . PHE A 1 91 ? 22.725 -2.284 -4.551 1.00 78.88 91 PHE A N 1
ATOM 726 C CA . PHE A 1 91 ? 21.622 -1.464 -4.055 1.00 78.88 91 PHE A CA 1
ATOM 727 C C . PHE A 1 91 ? 20.280 -2.209 -4.117 1.00 78.88 91 PHE A C 1
ATOM 729 O O . PHE A 1 91 ? 19.564 -2.282 -3.116 1.00 78.88 91 PHE A O 1
ATOM 736 N N . LEU A 1 92 ? 19.956 -2.809 -5.264 1.00 84.31 92 LEU A N 1
ATOM 737 C CA . LEU A 1 92 ? 18.708 -3.543 -5.461 1.00 84.31 92 LEU A CA 1
ATOM 738 C C . LEU A 1 92 ? 18.605 -4.762 -4.539 1.00 84.31 92 LEU A C 1
ATOM 740 O O . LEU A 1 92 ? 17.556 -4.976 -3.932 1.00 84.31 92 LEU A O 1
ATOM 744 N N . LEU A 1 93 ? 19.690 -5.518 -4.354 1.00 88.94 93 LEU A N 1
ATOM 745 C CA . LEU A 1 93 ? 19.712 -6.653 -3.428 1.00 88.94 93 LEU A CA 1
ATOM 746 C C . LEU A 1 93 ? 19.525 -6.221 -1.969 1.00 88.94 93 LEU A C 1
ATOM 748 O O . LEU A 1 93 ? 18.821 -6.902 -1.223 1.00 88.94 93 LEU A O 1
ATOM 752 N N . VAL A 1 94 ? 20.082 -5.078 -1.557 1.00 85.25 94 VAL A N 1
ATOM 753 C CA . VAL A 1 94 ? 19.847 -4.523 -0.213 1.00 85.25 94 VAL A CA 1
ATOM 754 C C . VAL A 1 94 ? 18.373 -4.158 -0.027 1.00 85.25 94 VAL A C 1
ATOM 756 O O . VAL A 1 94 ? 17.768 -4.536 0.979 1.00 85.25 94 VAL A O 1
ATOM 759 N N . VAL A 1 95 ? 17.760 -3.477 -1.000 1.00 82.81 95 VAL A N 1
ATOM 760 C CA . VAL A 1 95 ? 16.327 -3.139 -0.947 1.00 82.81 95 VAL A CA 1
ATOM 761 C C . VAL A 1 95 ? 15.466 -4.407 -0.924 1.00 82.81 95 VAL A C 1
ATOM 763 O O . VAL A 1 95 ? 14.544 -4.507 -0.109 1.00 82.81 95 VAL A O 1
ATOM 766 N N . ALA A 1 96 ? 15.799 -5.407 -1.747 1.00 92.75 96 ALA A N 1
ATOM 767 C CA . ALA A 1 96 ? 15.123 -6.700 -1.763 1.00 92.75 96 ALA A CA 1
ATOM 768 C C . ALA A 1 96 ? 15.222 -7.418 -0.412 1.00 92.75 96 ALA A C 1
ATOM 770 O O . ALA A 1 96 ? 14.213 -7.906 0.098 1.00 92.75 96 ALA A O 1
ATOM 771 N N . ALA A 1 97 ? 16.409 -7.441 0.199 1.00 88.44 97 ALA A N 1
ATOM 772 C CA . ALA A 1 97 ? 16.638 -8.059 1.500 1.00 88.44 97 ALA A CA 1
ATOM 773 C C . ALA A 1 97 ? 15.824 -7.370 2.606 1.00 88.44 97 ALA A C 1
ATOM 775 O O . ALA A 1 97 ? 15.198 -8.043 3.426 1.00 88.44 97 ALA A O 1
ATOM 776 N N . ILE A 1 98 ? 15.762 -6.035 2.600 1.00 85.62 98 ILE A N 1
ATOM 777 C CA . ILE A 1 98 ? 14.941 -5.262 3.541 1.00 85.62 98 ILE A CA 1
ATOM 778 C C . ILE A 1 98 ? 13.449 -5.579 3.341 1.00 85.62 98 ILE A C 1
ATOM 780 O O . ILE A 1 98 ? 12.736 -5.839 4.314 1.00 85.62 98 ILE A O 1
ATOM 784 N N . ALA A 1 99 ? 12.966 -5.605 2.096 1.00 88.44 99 ALA A N 1
ATOM 785 C CA . ALA A 1 99 ? 11.576 -5.940 1.788 1.00 88.44 99 ALA A CA 1
ATOM 786 C C . ALA A 1 99 ? 11.222 -7.376 2.215 1.00 88.44 99 ALA A C 1
ATOM 788 O O . ALA A 1 99 ? 10.188 -7.593 2.855 1.00 88.44 99 ALA A O 1
ATOM 789 N N . ALA A 1 100 ? 12.103 -8.341 1.940 1.00 90.38 100 ALA A N 1
ATOM 790 C CA . ALA A 1 100 ? 11.959 -9.735 2.350 1.00 90.38 100 ALA A CA 1
ATOM 791 C C . ALA A 1 100 ? 11.967 -9.891 3.879 1.00 90.38 100 ALA A C 1
ATOM 793 O O . ALA A 1 100 ? 11.161 -10.646 4.426 1.00 90.38 100 ALA A O 1
ATOM 794 N N . LEU A 1 101 ? 12.806 -9.131 4.591 1.00 90.94 101 LEU A N 1
ATOM 795 C CA . LEU A 1 101 ? 12.820 -9.105 6.053 1.00 90.94 101 LEU A CA 1
ATOM 796 C C . LEU A 1 101 ? 11.481 -8.605 6.613 1.00 90.94 101 LEU A C 1
ATOM 798 O O . LEU A 1 101 ? 10.897 -9.246 7.490 1.00 90.94 101 LEU A O 1
ATOM 802 N N . PHE A 1 102 ? 10.947 -7.497 6.091 1.00 88.88 102 PHE A N 1
ATOM 803 C CA . PHE A 1 102 ? 9.631 -7.004 6.508 1.00 88.88 102 PHE A CA 1
ATOM 804 C C . PHE A 1 102 ? 8.504 -7.980 6.164 1.00 88.88 102 PHE A C 1
ATOM 806 O O . PHE A 1 102 ? 7.579 -8.145 6.965 1.00 88.88 102 PHE A O 1
ATOM 813 N N . LEU A 1 103 ? 8.585 -8.649 5.010 1.00 90.94 103 LEU A N 1
ATOM 814 C CA . LEU A 1 103 ? 7.638 -9.685 4.607 1.00 90.94 103 LEU A CA 1
ATOM 815 C C . LEU A 1 103 ? 7.653 -10.840 5.611 1.00 90.94 103 LEU A C 1
ATOM 817 O O . LEU A 1 103 ? 6.602 -11.211 6.136 1.00 90.94 103 LEU A O 1
ATOM 821 N N . ALA A 1 104 ? 8.841 -11.349 5.942 1.00 90.06 104 ALA A N 1
ATOM 822 C CA . ALA A 1 104 ? 9.025 -12.409 6.923 1.00 90.06 104 ALA A CA 1
ATOM 823 C C . ALA A 1 104 ? 8.462 -12.003 8.292 1.00 90.06 104 ALA A C 1
ATOM 825 O O . ALA A 1 104 ? 7.664 -12.740 8.872 1.00 90.06 104 ALA A O 1
ATOM 826 N N . ILE A 1 105 ? 8.776 -10.797 8.780 1.00 89.44 105 ILE A N 1
ATOM 827 C CA . ILE A 1 105 ? 8.218 -10.267 10.035 1.00 89.44 105 ILE A CA 1
ATOM 828 C C . ILE A 1 105 ? 6.683 -10.227 9.973 1.00 89.44 105 ILE A C 1
ATOM 830 O O . ILE A 1 105 ? 6.012 -10.654 10.916 1.00 89.44 105 ILE A O 1
ATOM 834 N N . ASN A 1 106 ? 6.100 -9.744 8.874 1.00 90.19 106 ASN A N 1
ATOM 835 C CA . ASN A 1 106 ? 4.649 -9.629 8.736 1.00 90.19 106 ASN A CA 1
ATOM 836 C C . ASN A 1 106 ? 3.950 -11.000 8.717 1.00 90.19 106 ASN A C 1
ATOM 838 O O . ASN A 1 106 ? 2.897 -11.152 9.345 1.00 90.19 106 ASN A O 1
ATOM 842 N N . VAL A 1 107 ? 4.549 -11.991 8.050 1.00 89.94 107 VAL A N 1
ATOM 843 C CA . VAL A 1 107 ? 4.080 -13.385 8.017 1.00 89.94 107 VAL A CA 1
ATOM 844 C C . VAL A 1 107 ? 4.192 -14.029 9.404 1.00 89.94 107 VAL A C 1
ATOM 846 O O . VAL A 1 107 ? 3.211 -14.588 9.897 1.00 89.94 107 VAL A O 1
ATOM 849 N N . LEU A 1 108 ? 5.332 -13.880 10.089 1.00 89.62 108 LEU A N 1
ATOM 850 C CA . LEU A 1 108 ? 5.580 -14.449 11.423 1.00 89.62 108 LEU A CA 1
ATOM 851 C C . LEU A 1 108 ? 4.672 -13.854 12.516 1.00 89.62 108 LEU A C 1
ATOM 853 O O . LEU A 1 108 ? 4.269 -14.551 13.456 1.00 89.62 108 LEU A O 1
ATOM 857 N N . LEU A 1 109 ? 4.312 -12.571 12.397 1.00 86.75 109 LEU A N 1
ATOM 858 C CA . LEU A 1 109 ? 3.351 -11.909 13.289 1.00 86.75 109 LEU A CA 1
ATOM 859 C C . LEU A 1 109 ? 1.910 -12.421 13.104 1.00 86.75 109 LEU A C 1
ATOM 861 O O . LEU A 1 109 ? 1.083 -12.260 14.009 1.00 86.75 109 LEU A O 1
ATOM 865 N N . GLY A 1 110 ? 1.618 -13.073 11.977 1.00 88.50 110 GLY A N 1
ATOM 866 C CA . GLY A 1 110 ? 0.344 -13.724 11.692 1.00 88.50 110 GLY A CA 1
ATOM 867 C C . GLY A 1 110 ? -0.747 -12.781 11.166 1.00 88.50 110 GLY A C 1
ATOM 868 O O . GLY A 1 110 ? -0.502 -11.598 10.917 1.00 88.50 110 GLY A O 1
ATOM 869 N N . PRO A 1 111 ? -1.981 -13.285 10.986 1.00 89.81 111 PRO A N 1
ATOM 870 C CA . PRO A 1 111 ? -3.049 -12.551 10.316 1.00 89.81 111 PRO A CA 1
ATOM 871 C C . PRO A 1 111 ? -3.451 -11.279 11.069 1.00 89.81 111 PRO A C 1
ATOM 873 O O . PRO A 1 111 ? -3.499 -11.231 12.307 1.00 89.81 111 PRO A O 1
ATOM 876 N N . THR A 1 112 ? -3.769 -10.245 10.293 1.00 91.00 112 THR A N 1
ATOM 877 C CA . THR A 1 112 ? -4.311 -8.990 10.808 1.00 91.00 112 THR A CA 1
ATOM 878 C C . THR A 1 112 ? -5.804 -9.123 11.093 1.00 91.00 112 THR A C 1
ATOM 880 O O . THR A 1 112 ? -6.524 -9.854 10.409 1.00 91.00 112 THR A O 1
ATOM 883 N N . CYS A 1 113 ? -6.275 -8.424 12.118 1.00 91.25 113 CYS A N 1
ATOM 884 C CA . CYS A 1 113 ? -7.682 -8.403 12.492 1.00 91.25 113 CYS A CA 1
ATOM 885 C C . CYS A 1 113 ? -8.118 -7.005 12.915 1.00 91.25 113 CYS A C 1
ATOM 887 O O . CYS A 1 113 ? -7.296 -6.155 13.251 1.00 91.25 113 CYS A O 1
ATOM 889 N N . GLU A 1 114 ? -9.426 -6.817 12.949 1.00 90.00 114 GLU A N 1
ATOM 890 C CA . GLU A 1 114 ? -10.094 -5.674 13.539 1.00 90.00 114 GLU A CA 1
ATOM 891 C C . GLU A 1 114 ? -10.975 -6.166 14.690 1.00 90.00 114 GLU A C 1
ATOM 893 O O . GLU A 1 114 ? -11.672 -7.174 14.559 1.00 90.00 114 GLU A O 1
ATOM 898 N N . CYS A 1 115 ? -10.905 -5.476 15.828 1.00 91.75 115 CYS A N 1
ATOM 899 C CA . CYS A 1 115 ? -11.688 -5.798 17.015 1.00 91.75 115 CYS A CA 1
ATOM 900 C C . CYS A 1 115 ? -12.702 -4.694 17.280 1.00 91.75 115 CYS A C 1
ATOM 902 O O . CYS A 1 115 ? -12.338 -3.523 17.388 1.00 91.75 115 CYS A O 1
ATOM 904 N N . VAL A 1 116 ? -13.963 -5.083 17.419 1.00 92.44 116 VAL A N 1
ATOM 905 C CA . VAL A 1 116 ? -15.069 -4.183 17.726 1.00 92.44 116 VAL A CA 1
ATOM 906 C C . VAL A 1 116 ? -15.729 -4.652 19.014 1.00 92.44 116 VAL A C 1
ATOM 908 O O . VAL A 1 116 ? -16.187 -5.789 19.107 1.00 92.44 116 VAL A O 1
ATOM 911 N N . MET A 1 117 ? -15.770 -3.777 20.010 1.00 93.00 117 MET A N 1
ATOM 912 C CA . MET A 1 117 ? -16.472 -3.997 21.264 1.00 93.00 117 MET A CA 1
ATOM 913 C C . MET A 1 117 ? -17.892 -3.452 21.156 1.00 93.00 117 MET A C 1
ATOM 915 O O . MET A 1 117 ? -18.103 -2.318 20.729 1.00 93.00 117 MET A O 1
ATOM 919 N N . ARG A 1 118 ? -18.867 -4.271 21.538 1.00 91.56 118 ARG A N 1
ATOM 920 C CA . ARG A 1 118 ? -20.269 -3.879 21.649 1.00 91.56 118 ARG A CA 1
ATOM 921 C C . ARG A 1 118 ? -20.643 -3.784 23.111 1.00 91.56 118 ARG A C 1
ATOM 923 O O . ARG A 1 118 ? -20.469 -4.754 23.850 1.00 91.56 118 ARG A O 1
ATOM 930 N N . THR A 1 119 ? -21.190 -2.642 23.489 1.00 92.06 119 THR A N 1
ATOM 931 C CA . THR A 1 119 ? -21.855 -2.462 24.771 1.00 92.06 119 THR A CA 1
ATOM 932 C C . THR A 1 119 ? -23.351 -2.262 24.592 1.00 92.06 119 THR A C 1
ATOM 934 O O . THR A 1 119 ? -23.835 -2.144 23.464 1.00 92.06 119 THR A O 1
ATOM 937 N N . ALA A 1 120 ? -24.076 -2.189 25.708 1.00 85.56 120 ALA A N 1
ATOM 938 C CA . ALA A 1 120 ? -25.497 -1.857 25.731 1.00 85.56 120 ALA A CA 1
ATOM 939 C C . ALA A 1 120 ? -25.849 -0.576 24.953 1.00 85.56 120 ALA A C 1
ATOM 941 O O . ALA A 1 120 ? -26.928 -0.489 24.376 1.00 85.56 120 ALA A O 1
ATOM 942 N N . VAL A 1 121 ? -24.933 0.398 24.911 1.00 85.75 121 VAL A N 1
ATOM 943 C CA . VAL A 1 121 ? -25.211 1.735 24.365 1.00 85.75 121 VAL A CA 1
ATOM 944 C C . VAL A 1 121 ? -24.490 1.992 23.040 1.00 85.75 121 VAL A C 1
ATOM 946 O O . VAL A 1 121 ? -24.959 2.787 22.230 1.00 85.75 121 VAL A O 1
ATOM 949 N N . GLN A 1 122 ? -23.343 1.351 22.787 1.00 86.06 122 GLN A N 1
ATOM 950 C CA . GLN A 1 122 ? -22.506 1.706 21.638 1.00 86.06 122 GLN A CA 1
ATOM 951 C C . GLN A 1 122 ? -21.671 0.552 21.091 1.00 86.06 122 GLN A C 1
ATOM 953 O O . GLN A 1 122 ? -21.331 -0.407 21.778 1.00 86.06 122 GLN A O 1
ATOM 958 N N . THR A 1 123 ? -21.295 0.683 19.823 1.00 88.00 123 THR A N 1
ATOM 959 C CA . THR A 1 123 ? -20.349 -0.205 19.145 1.00 88.00 123 THR A CA 1
ATOM 960 C C . THR A 1 123 ? -19.085 0.582 18.831 1.00 88.00 123 THR A C 1
ATOM 962 O O . THR A 1 123 ? -19.147 1.592 18.134 1.00 88.00 123 THR A O 1
ATOM 965 N N . GLU A 1 124 ? -17.933 0.124 19.315 1.00 88.81 124 GLU A N 1
ATOM 966 C CA . GLU A 1 124 ? -16.674 0.853 19.191 1.00 88.81 124 GLU A CA 1
ATOM 967 C C . GLU A 1 124 ? -15.510 -0.034 18.754 1.00 88.81 124 GLU A C 1
ATOM 969 O O . GLU A 1 124 ? -15.345 -1.166 19.204 1.00 88.81 124 GLU A O 1
ATOM 974 N N . ARG A 1 125 ? -14.667 0.502 17.867 1.00 88.56 125 ARG A N 1
ATOM 975 C CA . ARG A 1 125 ? -13.431 -0.151 17.428 1.00 88.56 125 ARG A CA 1
ATOM 976 C C . ARG A 1 125 ? -12.364 -0.023 18.510 1.00 88.56 125 ARG A C 1
ATOM 978 O O . ARG A 1 125 ? -12.062 1.078 18.958 1.00 88.56 125 ARG A O 1
ATOM 985 N N . LEU A 1 126 ? -11.752 -1.143 18.875 1.00 90.94 126 LEU A N 1
ATOM 986 C CA . LEU A 1 126 ? -10.687 -1.195 19.868 1.00 90.94 126 LEU A CA 1
ATOM 987 C C . LEU A 1 126 ? -9.334 -0.828 19.225 1.00 90.94 126 LEU A C 1
ATOM 989 O O . LEU A 1 126 ? -8.818 -1.591 18.399 1.00 90.94 126 LEU A O 1
ATOM 993 N N . PRO A 1 127 ? -8.731 0.326 19.570 1.00 85.69 127 PRO A N 1
ATOM 994 C CA . PRO A 1 127 ? -7.532 0.821 18.899 1.00 85.69 127 PRO A CA 1
ATOM 995 C C . PRO A 1 127 ? -6.278 -0.005 19.224 1.00 85.69 127 PRO A C 1
ATOM 997 O O . PRO A 1 127 ? -6.059 -0.455 20.347 1.00 85.69 127 PRO A O 1
ATOM 1000 N N . GLY A 1 128 ? -5.391 -0.195 18.250 1.00 83.19 128 GLY A N 1
ATOM 1001 C CA . GLY A 1 128 ? -4.109 -0.877 18.469 1.00 83.19 128 GLY A CA 1
ATOM 1002 C C . GLY A 1 128 ? -4.162 -2.412 18.559 1.00 83.19 128 GLY A C 1
ATOM 1003 O O . GLY A 1 128 ? -3.102 -3.028 18.668 1.00 83.19 128 GLY A O 1
ATOM 1004 N N . ILE A 1 129 ? -5.331 -3.058 18.450 1.00 87.81 129 ILE A N 1
ATOM 1005 C CA . ILE A 1 129 ? -5.430 -4.525 18.307 1.00 87.81 129 ILE A CA 1
ATOM 1006 C C . ILE A 1 129 ? -5.517 -4.885 16.824 1.00 87.81 129 ILE A C 1
ATOM 1008 O O . ILE A 1 129 ? -6.583 -5.170 16.288 1.00 87.81 129 ILE A O 1
ATOM 1012 N N . GLY A 1 130 ? -4.366 -4.853 16.152 1.00 86.50 130 GLY A N 1
ATOM 1013 C CA . GLY A 1 130 ? -4.273 -5.142 14.716 1.00 86.50 130 GLY A CA 1
ATOM 1014 C C . GLY A 1 130 ? -3.977 -6.603 14.363 1.00 86.50 130 GLY A C 1
ATOM 1015 O O . GLY A 1 130 ? -3.948 -6.942 13.183 1.00 86.50 130 GLY A O 1
ATOM 1016 N N . ARG A 1 131 ? -3.700 -7.474 15.345 1.00 91.31 131 ARG A N 1
ATOM 1017 C CA . ARG A 1 131 ? -3.276 -8.873 15.128 1.00 91.31 131 ARG A CA 1
ATOM 1018 C C . ARG A 1 131 ? -4.128 -9.847 15.923 1.00 91.31 131 ARG A C 1
ATOM 1020 O O . ARG A 1 131 ? -4.388 -9.629 17.109 1.00 91.31 131 ARG A O 1
ATOM 1027 N N . LEU A 1 132 ? -4.433 -10.989 15.307 1.00 91.94 132 LEU A N 1
ATOM 1028 C CA . LEU A 1 132 ? -5.318 -12.003 15.884 1.00 91.94 132 LEU A CA 1
ATOM 1029 C C . LEU A 1 132 ? -4.814 -12.549 17.227 1.00 91.94 132 LEU A C 1
ATOM 1031 O O . LEU A 1 132 ? -5.601 -12.798 18.136 1.00 91.94 132 LEU A O 1
ATOM 1035 N N . ARG A 1 133 ? -3.492 -12.688 17.393 1.00 90.88 133 ARG A N 1
ATOM 1036 C CA . ARG A 1 133 ? -2.889 -13.107 18.670 1.00 90.88 133 ARG A CA 1
ATOM 1037 C C . ARG A 1 133 ? -3.199 -12.121 19.803 1.00 90.88 133 ARG A C 1
ATOM 1039 O O . ARG A 1 133 ? -3.484 -12.554 20.915 1.00 90.88 133 ARG A O 1
ATOM 1046 N N . GLY A 1 134 ? -3.153 -10.816 19.529 1.00 90.69 134 GLY A N 1
ATOM 1047 C CA . GLY A 1 134 ? -3.501 -9.774 20.500 1.00 90.69 134 GLY A CA 1
ATOM 1048 C C . GLY A 1 134 ? -4.990 -9.797 20.840 1.00 90.69 134 GLY A C 1
ATOM 1049 O O . GLY A 1 134 ? -5.347 -9.798 22.015 1.00 90.69 134 GLY A O 1
ATOM 1050 N N . ALA A 1 135 ? -5.842 -9.929 19.822 1.00 92.94 135 ALA A N 1
ATOM 1051 C CA . ALA A 1 135 ? -7.290 -10.040 19.987 1.00 92.94 135 ALA A CA 1
ATOM 1052 C C . ALA A 1 135 ?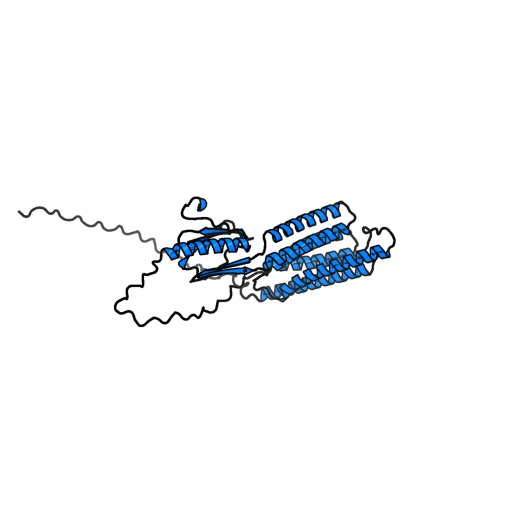 -7.688 -11.232 20.867 1.00 92.94 135 ALA A C 1
ATOM 1054 O O . ALA A 1 135 ? -8.434 -11.072 21.830 1.00 92.94 135 ALA A O 1
ATOM 1055 N N . ARG A 1 136 ? -7.109 -12.411 20.601 1.00 94.00 136 ARG A N 1
ATOM 1056 C CA . ARG A 1 136 ? -7.327 -13.621 21.407 1.00 94.00 136 ARG A CA 1
ATOM 1057 C C . ARG A 1 136 ? -6.891 -13.426 22.858 1.00 94.00 136 ARG A C 1
ATOM 1059 O O . ARG A 1 136 ? -7.633 -13.788 23.765 1.00 94.00 136 ARG A O 1
ATOM 1066 N N . LYS A 1 137 ? -5.735 -12.791 23.091 1.00 93.75 137 LYS A N 1
ATOM 1067 C CA . LYS A 1 137 ? -5.264 -12.465 24.449 1.00 93.75 137 LYS A CA 1
ATOM 1068 C C . LYS A 1 137 ? -6.225 -11.538 25.190 1.00 93.75 137 LYS A C 1
ATOM 1070 O O . LYS A 1 137 ? -6.497 -11.791 26.359 1.00 93.75 137 LYS A O 1
ATOM 1075 N N . LEU A 1 138 ? -6.742 -10.497 24.530 1.00 94.31 138 LEU A N 1
ATOM 1076 C CA . LEU A 1 138 ? -7.741 -9.624 25.147 1.00 94.31 138 LEU A CA 1
ATOM 1077 C C . LEU A 1 138 ? -9.032 -10.392 25.445 1.00 94.31 138 LEU A C 1
ATOM 1079 O O . LEU A 1 138 ? -9.534 -10.301 26.558 1.00 94.31 138 LEU A O 1
ATOM 1083 N N . SER A 1 139 ? -9.534 -11.177 24.487 1.00 94.44 139 SER A N 1
ATOM 1084 C CA . SER A 1 139 ? -10.760 -11.959 24.680 1.00 94.44 139 SER A CA 1
ATOM 1085 C C . SER A 1 139 ? -10.640 -12.931 25.856 1.00 94.44 139 SER A C 1
ATOM 1087 O O . SER A 1 139 ? -11.530 -12.978 26.694 1.00 94.44 139 SER A O 1
ATOM 1089 N N . ALA A 1 140 ? -9.503 -13.623 25.990 1.00 94.19 140 ALA A N 1
ATOM 1090 C CA . ALA A 1 140 ? -9.255 -14.536 27.098 1.00 94.19 140 ALA A CA 1
ATOM 1091 C C . ALA A 1 140 ? -9.197 -13.801 28.447 1.00 94.19 140 ALA A C 1
ATOM 1093 O O . ALA A 1 140 ? -9.724 -14.296 29.439 1.00 94.19 140 ALA A O 1
ATOM 1094 N N . ALA A 1 141 ? -8.590 -12.608 28.482 1.00 93.69 141 ALA A N 1
ATOM 1095 C CA . ALA A 1 141 ? -8.555 -11.785 29.688 1.00 93.69 141 ALA A CA 1
ATOM 1096 C C . ALA A 1 141 ? -9.958 -11.314 30.105 1.00 93.69 141 ALA A C 1
ATOM 1098 O O . ALA A 1 141 ? -10.284 -11.374 31.285 1.00 93.69 141 ALA A O 1
ATOM 1099 N N . LEU A 1 142 ? -10.793 -10.899 29.146 1.00 93.25 142 LEU A N 1
ATOM 1100 C CA . LEU A 1 142 ? -12.164 -10.455 29.412 1.00 93.25 142 LEU A CA 1
ATOM 1101 C C . LEU A 1 142 ? -13.074 -11.600 29.856 1.00 93.25 142 LEU A C 1
ATOM 1103 O O . LEU A 1 142 ? -13.810 -11.437 30.819 1.00 93.25 142 LEU A O 1
ATOM 1107 N N . VAL A 1 143 ? -12.994 -12.762 29.200 1.00 91.88 143 VAL A N 1
ATOM 1108 C CA . VAL A 1 143 ? -13.770 -13.952 29.589 1.00 91.88 143 VAL A CA 1
ATOM 1109 C C . VAL A 1 143 ? -13.425 -14.379 31.012 1.00 91.88 143 VAL A C 1
ATOM 1111 O O . VAL A 1 143 ? -14.320 -14.684 31.794 1.00 91.88 143 VAL A O 1
ATOM 1114 N N . LYS A 1 144 ? -12.135 -14.355 31.369 1.00 92.31 144 LYS A N 1
ATOM 1115 C CA . LYS A 1 144 ? -11.702 -14.659 32.733 1.00 92.31 144 LYS A CA 1
ATOM 1116 C C . LYS A 1 144 ? -12.297 -13.674 33.747 1.00 92.31 144 LYS A C 1
ATOM 1118 O O . LYS A 1 144 ? -12.874 -14.118 34.731 1.00 92.31 144 LYS A O 1
ATOM 1123 N N . ALA A 1 145 ? -12.186 -12.373 33.484 1.00 90.12 145 ALA A N 1
ATOM 1124 C CA . ALA A 1 145 ? -12.675 -11.326 34.383 1.00 90.12 145 ALA A CA 1
ATOM 1125 C C . ALA A 1 145 ? -14.200 -11.370 34.565 1.00 90.12 145 ALA A C 1
ATOM 1127 O O . ALA A 1 145 ? -14.704 -11.294 35.679 1.00 90.12 145 ALA A O 1
ATOM 1128 N N . ALA A 1 146 ? -14.940 -11.563 33.470 1.00 87.44 146 ALA A N 1
ATOM 1129 C CA . ALA A 1 146 ? -16.393 -11.697 33.516 1.00 87.44 146 ALA A CA 1
ATOM 1130 C C . ALA A 1 146 ? -16.825 -12.941 34.310 1.00 87.44 146 ALA A C 1
ATOM 1132 O O . ALA A 1 146 ? -17.775 -12.876 35.082 1.00 87.44 146 ALA A O 1
ATOM 1133 N N . GLY A 1 147 ? -16.103 -14.058 34.164 1.00 86.38 147 GLY A N 1
ATOM 1134 C CA . GLY A 1 147 ? -16.361 -15.272 34.936 1.00 86.38 147 GLY A CA 1
ATOM 1135 C C . GLY A 1 147 ? -16.086 -15.118 36.434 1.00 86.38 147 GLY A C 1
ATOM 1136 O O . GLY A 1 147 ? -16.783 -15.734 37.233 1.00 86.38 147 GLY A O 1
ATOM 1137 N N . GLU A 1 148 ? -15.103 -14.303 36.825 1.00 86.56 148 GLU A N 1
ATOM 1138 C CA . GLU A 1 148 ? -14.848 -13.960 38.232 1.00 86.56 148 GLU A CA 1
ATOM 1139 C C . GLU A 1 148 ? -16.007 -13.123 38.801 1.00 86.56 148 GLU A C 1
ATOM 1141 O O . GLU A 1 148 ? -16.571 -13.502 39.821 1.00 86.56 148 GLU A O 1
ATOM 1146 N N . LEU A 1 149 ? -16.469 -12.100 38.072 1.00 82.25 149 LEU A N 1
ATOM 1147 C CA . LEU A 1 149 ? -17.600 -11.258 38.488 1.00 82.25 149 LEU A CA 1
ATOM 1148 C C . LEU A 1 149 ? -18.923 -12.038 38.611 1.00 82.25 149 LEU A C 1
ATOM 1150 O O . LEU A 1 149 ? -19.755 -11.750 39.466 1.00 82.25 149 LEU A O 1
ATOM 1154 N N . GLN A 1 150 ? -19.137 -13.028 37.742 1.00 76.62 150 GLN A N 1
ATOM 1155 C CA . GLN A 1 150 ? -20.383 -13.793 37.697 1.00 76.62 150 GLN A CA 1
ATOM 1156 C C . GLN A 1 150 ? -20.462 -14.889 38.774 1.00 76.62 150 GLN A C 1
ATOM 1158 O O . GLN A 1 150 ? -21.559 -15.341 39.091 1.00 76.62 150 GLN A O 1
ATOM 1163 N N . ARG A 1 151 ? -19.327 -15.307 39.354 1.00 71.06 151 ARG A N 1
ATOM 1164 C CA . ARG A 1 151 ? -19.285 -16.275 40.468 1.00 71.06 151 ARG A CA 1
ATOM 1165 C C . ARG A 1 151 ? -19.757 -15.685 41.792 1.00 71.06 151 ARG A C 1
ATOM 1167 O O . ARG A 1 151 ? -20.302 -16.424 42.603 1.00 71.06 151 ARG A O 1
ATOM 1174 N N . ASP A 1 152 ? -19.591 -14.380 41.971 1.00 63.59 152 ASP A N 1
ATOM 1175 C CA . ASP A 1 152 ? -20.050 -13.665 43.164 1.00 63.59 152 ASP A CA 1
ATOM 1176 C C . ASP A 1 152 ? -21.550 -13.330 43.110 1.00 63.59 152 ASP A C 1
ATOM 1178 O O . ASP A 1 152 ? -22.111 -12.820 44.079 1.00 63.59 152 ASP A O 1
ATOM 1182 N N . ILE A 1 153 ? -22.231 -13.646 41.999 1.00 59.34 153 ILE A N 1
ATOM 1183 C CA . ILE A 1 153 ? -23.691 -13.590 41.911 1.00 59.34 153 ILE A CA 1
ATOM 1184 C C . ILE A 1 153 ? -24.238 -14.891 42.517 1.00 59.34 153 ILE A C 1
ATOM 1186 O O . ILE A 1 153 ? -24.028 -15.959 41.935 1.00 59.34 153 ILE A O 1
ATOM 1190 N N . PRO A 1 154 ? -24.959 -14.850 43.654 1.00 54.16 154 PRO A N 1
ATOM 1191 C CA . PRO A 1 154 ? -25.478 -16.056 44.281 1.00 54.16 154 PRO A CA 1
ATOM 1192 C C . PRO A 1 154 ? -26.430 -16.776 43.323 1.00 54.16 154 PRO A C 1
ATOM 1194 O O . PRO A 1 154 ? -27.497 -16.261 42.976 1.00 54.16 154 PRO A O 1
ATOM 1197 N N . VAL A 1 155 ? -26.053 -17.987 42.909 1.00 52.56 155 VAL A N 1
ATOM 1198 C CA . VAL A 1 155 ? -26.907 -18.916 42.160 1.00 52.56 155 VAL A CA 1
ATOM 1199 C C . VAL A 1 155 ? -28.018 -19.379 43.105 1.00 52.56 155 VAL A C 1
ATOM 1201 O O . VAL A 1 155 ? -27.902 -20.406 43.761 1.00 52.56 155 VAL A O 1
ATOM 1204 N N . GLY A 1 156 ? -29.064 -18.570 43.266 1.00 50.38 156 GLY A N 1
ATOM 1205 C CA . GLY A 1 156 ? -30.156 -18.881 44.192 1.00 50.38 156 GLY A CA 1
ATOM 1206 C C . GLY A 1 156 ? -30.917 -17.687 44.752 1.00 50.38 156 GLY A C 1
ATOM 1207 O O . GLY A 1 156 ? -31.997 -17.884 45.302 1.00 50.38 156 GLY A O 1
ATOM 1208 N N . ALA A 1 157 ? -30.437 -16.454 44.573 1.00 47.50 157 ALA A N 1
ATOM 1209 C CA . ALA A 1 157 ? -31.252 -15.281 44.871 1.00 47.50 157 ALA A CA 1
ATOM 1210 C C . ALA A 1 157 ? -32.256 -15.061 43.729 1.00 47.50 157 ALA A C 1
ATOM 1212 O O . ALA A 1 157 ? -32.108 -14.161 42.902 1.00 47.50 157 ALA A O 1
ATOM 1213 N N . ALA A 1 158 ? -33.285 -15.912 43.667 1.00 52.53 158 ALA A N 1
ATOM 1214 C CA . ALA A 1 158 ? -34.540 -15.484 43.075 1.00 52.53 158 ALA A CA 1
ATOM 1215 C C . ALA A 1 158 ? -34.918 -14.171 43.782 1.00 52.53 158 ALA A C 1
ATOM 1217 O O . ALA A 1 158 ? -34.912 -14.150 45.019 1.00 52.53 158 ALA A O 1
ATOM 1218 N N . PRO A 1 159 ? -35.171 -13.068 43.053 1.00 60.22 159 PRO A N 1
ATOM 1219 C CA . PRO A 1 159 ? -35.641 -11.853 43.695 1.00 60.22 159 PRO A CA 1
ATOM 1220 C C . PRO A 1 159 ? -36.852 -12.227 44.560 1.00 60.22 159 PRO A C 1
ATOM 1222 O O . PRO A 1 159 ? -37.724 -12.947 44.058 1.00 60.22 159 PRO A O 1
ATOM 1225 N N . PRO A 1 160 ? -36.900 -11.830 45.848 1.00 55.53 160 PRO A N 1
ATOM 1226 C CA . PRO A 1 160 ? -38.057 -12.116 46.680 1.00 55.53 160 PRO A CA 1
ATOM 1227 C C . PRO A 1 160 ? -39.296 -11.628 45.925 1.00 55.53 160 PRO A C 1
ATOM 1229 O O . PRO A 1 160 ? -39.264 -10.512 45.393 1.00 55.53 160 PRO A O 1
ATOM 1232 N N . PRO A 1 161 ? -40.343 -12.462 45.789 1.00 49.19 161 PRO A N 1
ATOM 1233 C CA . PRO A 1 161 ? -41.527 -12.082 45.044 1.00 49.19 161 PRO A CA 1
ATOM 1234 C C . PRO A 1 161 ? -42.090 -10.829 45.706 1.00 49.19 161 PRO A C 1
ATOM 1236 O O . PRO A 1 161 ? -42.575 -10.877 46.834 1.00 49.19 161 PRO A O 1
ATOM 1239 N N . LEU A 1 162 ? -41.964 -9.692 45.019 1.00 57.19 162 LEU A N 1
ATOM 1240 C CA . LEU A 1 162 ? -42.622 -8.457 45.415 1.00 57.19 162 LEU A CA 1
ATOM 1241 C C . LEU A 1 162 ? -44.120 -8.777 45.527 1.00 57.19 162 LEU A C 1
ATOM 1243 O O . LEU A 1 162 ? -44.705 -9.221 44.530 1.00 57.19 162 LEU A O 1
ATOM 1247 N N . PRO A 1 163 ? -44.751 -8.595 46.701 1.00 47.62 163 PRO A N 1
ATOM 1248 C CA . PRO A 1 163 ? -46.190 -8.761 46.835 1.00 47.62 163 PRO A CA 1
ATOM 1249 C C . PRO A 1 163 ? -46.872 -7.762 45.890 1.00 47.62 163 PRO A C 1
ATOM 1251 O O . PRO A 1 163 ? -46.824 -6.557 46.124 1.00 47.62 163 PRO A O 1
ATOM 1254 N N . GLY A 1 164 ? -47.431 -8.254 44.779 1.00 57.78 164 GLY A N 1
ATOM 1255 C CA . GLY A 1 164 ? -48.069 -7.428 43.744 1.00 57.78 164 GLY A CA 1
ATOM 1256 C C . GLY A 1 164 ? -47.322 -7.289 42.410 1.00 57.78 164 GLY A C 1
ATOM 1257 O O . GLY A 1 164 ? -47.704 -6.441 41.606 1.00 57.78 164 GLY A O 1
ATOM 1258 N N . ALA A 1 165 ? -46.288 -8.090 42.129 1.00 49.56 165 ALA A N 1
ATOM 1259 C CA . ALA A 1 165 ? -45.654 -8.082 40.807 1.00 49.56 165 ALA A CA 1
ATOM 1260 C C . ALA A 1 165 ? -46.653 -8.498 39.693 1.00 49.56 165 ALA A C 1
ATOM 1262 O O . ALA A 1 165 ? -47.259 -9.569 39.795 1.00 49.56 165 ALA A O 1
ATOM 1263 N N . PRO A 1 166 ? -46.826 -7.697 38.622 1.00 55.41 166 PRO A N 1
ATOM 1264 C CA . PRO A 1 166 ? -47.632 -8.080 37.468 1.00 55.41 166 PRO A CA 1
ATOM 1265 C C . PRO A 1 166 ? -47.076 -9.340 36.792 1.00 55.41 166 PRO A C 1
ATOM 1267 O O . PRO A 1 166 ? -45.872 -9.589 36.830 1.00 55.41 166 PRO A O 1
ATOM 1270 N N . VAL A 1 167 ? -47.993 -10.094 36.172 1.00 58.38 167 VAL A N 1
ATOM 1271 C CA . VAL A 1 167 ? -47.829 -11.229 35.237 1.00 58.38 167 VAL A CA 1
ATOM 1272 C C . VAL A 1 167 ? -46.436 -11.297 34.587 1.00 58.38 167 VAL A C 1
ATOM 1274 O O . VAL A 1 167 ? -45.941 -10.255 34.154 1.00 58.38 167 VAL A O 1
ATOM 1277 N N . PRO A 1 168 ? -45.823 -12.497 34.456 1.00 51.31 168 PRO A N 1
ATOM 1278 C CA . PRO A 1 168 ? -44.481 -12.686 33.905 1.00 51.31 168 PRO A CA 1
ATOM 1279 C C . PRO A 1 168 ? -44.268 -11.820 32.669 1.00 51.31 168 PRO A C 1
ATOM 1281 O O . PRO A 1 168 ? -44.883 -12.047 31.625 1.00 51.31 168 PRO A O 1
ATOM 1284 N N . VAL A 1 169 ? -43.403 -10.811 32.811 1.00 57.03 169 VAL A N 1
ATOM 1285 C CA . VAL A 1 169 ? -42.953 -9.984 31.695 1.00 57.03 169 VAL A CA 1
ATOM 1286 C C . VAL A 1 169 ? -42.441 -10.953 30.644 1.00 57.03 169 VAL A C 1
ATOM 1288 O O . VAL A 1 169 ? -41.498 -11.711 30.891 1.00 57.03 169 VAL A O 1
ATOM 1291 N N . ALA A 1 170 ? -43.135 -10.977 29.507 1.00 55.28 170 ALA A N 1
ATOM 1292 C CA . ALA A 1 170 ? -42.765 -11.768 28.355 1.00 55.28 170 ALA A CA 1
ATOM 1293 C C . ALA A 1 170 ? -41.259 -11.623 28.142 1.00 55.28 170 ALA A C 1
ATOM 1295 O O . ALA A 1 170 ? -40.735 -10.505 28.126 1.00 55.28 170 ALA A O 1
ATOM 1296 N N . ARG A 1 171 ? -40.577 -12.770 28.040 1.00 53.25 171 ARG A N 1
ATOM 1297 C CA . ARG A 1 171 ? -39.160 -12.884 27.684 1.00 53.25 171 ARG A CA 1
ATOM 1298 C C . ARG A 1 171 ? -38.846 -11.767 26.680 1.00 53.25 171 ARG A C 1
ATOM 1300 O O . ARG A 1 171 ? -39.554 -11.722 25.668 1.00 53.25 171 ARG A O 1
ATOM 1307 N N . PRO A 1 172 ? -37.889 -10.852 26.953 1.00 54.44 172 PRO A N 1
ATOM 1308 C CA . PRO A 1 172 ? -37.605 -9.765 26.026 1.00 54.44 172 PRO A CA 1
ATOM 1309 C C . PRO A 1 172 ? -37.435 -10.395 24.646 1.00 54.44 172 PRO A C 1
ATOM 1311 O O . PRO A 1 172 ? -36.775 -11.441 24.561 1.00 54.44 172 PRO A O 1
ATOM 1314 N N . PRO A 1 173 ? -38.108 -9.867 23.607 1.00 50.59 173 PRO A N 1
ATOM 1315 C CA . PRO A 1 173 ? -38.109 -10.503 22.307 1.00 50.59 173 PRO A CA 1
ATOM 1316 C C . PRO A 1 173 ? -36.661 -10.791 21.938 1.00 50.59 173 PRO A C 1
ATOM 1318 O O . PRO A 1 173 ? -35.823 -9.893 21.913 1.00 50.59 173 PRO A O 1
ATOM 1321 N N . SER A 1 174 ? -36.367 -12.055 21.643 1.00 55.09 174 SER A N 1
ATOM 1322 C CA . SER A 1 174 ? -35.082 -12.519 21.115 1.00 55.09 174 SER A CA 1
ATOM 1323 C C . SER A 1 174 ? -34.786 -11.954 19.716 1.00 55.09 174 SER A C 1
ATOM 1325 O O . SER A 1 174 ? -34.000 -12.519 18.959 1.00 55.09 174 SER A O 1
ATOM 1327 N N . GLY A 1 175 ? -35.430 -10.846 19.349 1.00 50.62 175 GLY A N 1
ATOM 1328 C CA . GLY A 1 175 ? -35.051 -10.004 18.243 1.00 50.62 175 GLY A CA 1
ATOM 1329 C C . GLY A 1 175 ? -33.863 -9.175 18.687 1.00 50.62 175 GLY A C 1
ATOM 1330 O O . GLY A 1 175 ? -34.021 -8.094 19.248 1.00 50.62 175 GLY A O 1
ATOM 1331 N N . PHE A 1 176 ? -32.659 -9.676 18.415 1.00 54.09 176 PHE A N 1
ATOM 1332 C CA . PHE A 1 176 ? -31.518 -8.791 18.240 1.00 54.09 176 PHE A CA 1
ATOM 1333 C C . PHE A 1 176 ? -31.972 -7.668 17.305 1.00 54.09 176 PHE A C 1
ATOM 1335 O O . PHE A 1 176 ? -32.287 -7.933 16.143 1.00 54.09 176 PHE A O 1
ATOM 1342 N N . ALA A 1 177 ? -32.062 -6.439 17.820 1.00 57.97 177 ALA A N 1
ATOM 1343 C CA . ALA A 1 177 ? -32.316 -5.283 16.976 1.00 57.97 177 ALA A CA 1
ATOM 1344 C C . ALA A 1 177 ? -31.330 -5.342 15.793 1.00 57.97 177 ALA A C 1
ATOM 1346 O O . ALA A 1 177 ? -30.152 -5.661 16.022 1.00 57.97 177 ALA A O 1
ATOM 1347 N N . PRO A 1 178 ? -31.786 -5.105 14.546 1.00 57.84 178 PRO A N 1
ATOM 1348 C CA . PRO A 1 178 ? -30.926 -5.165 13.376 1.00 57.84 178 PRO A CA 1
ATOM 1349 C C . PRO A 1 178 ? -29.668 -4.354 13.643 1.00 57.84 178 PRO A C 1
ATOM 1351 O O . PRO A 1 178 ? -29.740 -3.178 13.996 1.00 57.84 178 PRO A O 1
ATOM 1354 N N . VAL A 1 179 ? -28.520 -5.024 13.545 1.00 56.59 179 VAL A N 1
ATOM 1355 C CA . VAL A 1 179 ? -27.213 -4.417 13.784 1.00 56.59 179 VAL A CA 1
ATOM 1356 C C . VAL A 1 179 ? -27.127 -3.161 12.918 1.00 56.59 179 VAL A C 1
ATOM 1358 O O . VAL A 1 179 ? -27.150 -3.302 11.691 1.00 56.59 179 VAL A O 1
ATOM 1361 N N . PRO A 1 180 ? -27.016 -1.952 13.501 1.00 65.94 180 PRO A N 1
ATOM 1362 C CA . PRO A 1 180 ? -26.790 -0.773 12.690 1.00 65.94 180 PRO A CA 1
ATOM 1363 C C . PRO A 1 180 ? -25.483 -0.992 11.913 1.00 65.94 180 PRO A C 1
ATOM 1365 O O . PRO A 1 180 ? -24.486 -1.429 12.509 1.00 65.94 180 PRO A O 1
ATOM 1368 N N . PRO A 1 181 ? -25.477 -0.775 10.585 1.00 69.25 181 PRO A N 1
ATOM 1369 C CA . PRO A 1 181 ? -24.281 -0.963 9.781 1.00 69.25 181 PRO A CA 1
ATOM 1370 C C . PRO A 1 181 ? -23.145 -0.129 10.373 1.00 69.25 181 PRO A C 1
ATOM 1372 O O . PRO A 1 181 ? -23.346 1.009 10.798 1.00 69.25 181 PRO A O 1
ATOM 1375 N N . LEU A 1 18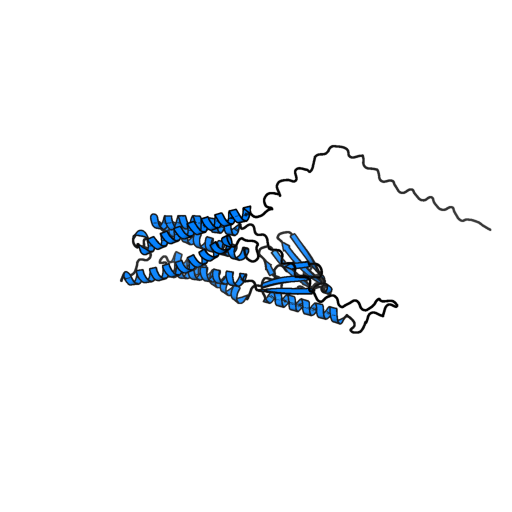2 ? -21.951 -0.725 10.450 1.00 64.12 182 LEU A N 1
ATOM 1376 C CA . LEU A 1 182 ? -20.786 -0.055 11.024 1.00 64.12 182 LEU A CA 1
ATOM 1377 C C . LEU A 1 182 ? -20.582 1.301 10.332 1.00 64.12 182 LEU A C 1
ATOM 1379 O O . LEU A 1 182 ? -20.667 1.357 9.102 1.00 64.12 182 LEU A O 1
ATOM 1383 N N . PRO A 1 183 ? -20.269 2.371 11.086 1.00 70.88 183 PRO A N 1
ATOM 1384 C CA . PRO A 1 183 ? -20.039 3.679 10.497 1.00 70.88 183 PRO A CA 1
ATOM 1385 C C . PRO A 1 183 ? -18.924 3.568 9.455 1.00 70.88 183 PRO A C 1
ATOM 1387 O O . PRO A 1 183 ? -17.809 3.117 9.751 1.00 70.88 183 PRO A O 1
ATOM 1390 N N . ILE A 1 184 ? -19.254 3.927 8.214 1.00 76.12 184 ILE A N 1
ATOM 1391 C CA . ILE A 1 184 ? -18.310 3.907 7.101 1.00 76.12 184 ILE A CA 1
ATOM 1392 C C . ILE A 1 184 ? -17.266 4.987 7.375 1.00 76.12 184 ILE A C 1
ATOM 1394 O O . ILE A 1 184 ? -17.597 6.141 7.648 1.00 76.12 184 ILE A O 1
ATOM 1398 N N . ARG A 1 185 ? -15.984 4.616 7.331 1.00 79.69 185 ARG A N 1
ATOM 1399 C CA . ARG A 1 185 ? -14.904 5.569 7.573 1.00 79.69 185 ARG A CA 1
ATOM 1400 C C . ARG A 1 185 ? -14.794 6.516 6.385 1.00 79.69 185 ARG A C 1
ATOM 1402 O O . ARG A 1 185 ? -14.463 6.086 5.282 1.00 79.69 185 ARG A O 1
ATOM 1409 N N . HIS A 1 186 ? -14.974 7.801 6.642 1.00 86.12 186 HIS A N 1
ATOM 1410 C CA . HIS A 1 186 ? -14.783 8.823 5.628 1.00 86.12 186 HIS A CA 1
ATOM 1411 C C . HIS A 1 186 ? -13.297 9.002 5.293 1.00 86.12 186 HIS A C 1
ATOM 1413 O O . HIS A 1 186 ? -12.454 9.159 6.187 1.00 86.12 186 HIS A O 1
ATOM 1419 N N . TYR A 1 187 ? -12.953 8.966 4.005 1.00 87.56 187 TYR A N 1
ATOM 1420 C CA . TYR A 1 187 ? -11.570 9.103 3.553 1.00 87.56 187 TYR A CA 1
ATOM 1421 C C . TYR A 1 187 ? -11.423 10.066 2.367 1.00 87.56 187 TYR A C 1
ATOM 1423 O O . TYR A 1 187 ? -11.984 9.866 1.300 1.00 87.56 187 TYR A O 1
ATOM 1431 N N . HIS A 1 188 ? -10.562 11.078 2.528 1.00 89.19 188 HIS A N 1
ATOM 1432 C CA . HIS A 1 188 ? -10.365 12.182 1.574 1.00 89.19 188 HIS A CA 1
ATOM 1433 C C . HIS A 1 188 ? -9.587 11.813 0.287 1.00 89.19 188 HIS A C 1
ATOM 1435 O O . HIS A 1 188 ? -9.439 12.634 -0.624 1.00 89.19 188 HIS A O 1
ATOM 1441 N N . GLY A 1 189 ? -8.994 10.614 0.215 1.00 93.31 189 GLY A N 1
ATOM 1442 C CA . GLY A 1 189 ? -8.266 10.168 -0.982 1.00 93.31 189 GLY A CA 1
ATOM 1443 C C . GLY A 1 189 ? -6.929 10.871 -1.252 1.00 93.31 189 GLY A C 1
ATOM 1444 O O . GLY A 1 189 ? -6.521 10.972 -2.404 1.00 93.31 189 GLY A O 1
ATOM 1445 N N . ARG A 1 190 ? -6.236 11.413 -0.237 1.00 94.38 190 ARG A N 1
ATOM 1446 C CA . ARG A 1 190 ? -4.927 12.083 -0.438 1.00 94.38 190 ARG A CA 1
ATOM 1447 C C . ARG A 1 190 ? -3.846 11.141 -0.983 1.00 94.38 190 ARG A C 1
ATOM 1449 O O . ARG A 1 190 ? -3.064 11.561 -1.822 1.00 94.38 190 ARG A O 1
ATOM 1456 N N . ALA A 1 191 ? -3.813 9.884 -0.532 1.00 92.38 191 ALA A N 1
ATOM 1457 C CA . ALA A 1 191 ? -2.819 8.922 -1.016 1.00 92.38 191 ALA A CA 1
ATOM 1458 C C . ALA A 1 191 ? -3.069 8.550 -2.485 1.00 92.38 191 ALA A C 1
ATOM 1460 O O . ALA A 1 191 ? -2.121 8.465 -3.252 1.00 92.38 191 ALA A O 1
ATOM 1461 N N . HIS A 1 192 ? -4.339 8.413 -2.885 1.00 95.56 192 HIS A N 1
ATOM 1462 C CA . HIS A 1 192 ? -4.727 8.195 -4.280 1.00 95.56 192 HIS A CA 1
ATOM 1463 C C . HIS A 1 192 ? -4.311 9.354 -5.180 1.00 95.56 192 HIS A C 1
ATOM 1465 O O . HIS A 1 192 ? -3.764 9.107 -6.242 1.00 95.56 192 HIS A O 1
ATOM 1471 N N . ALA A 1 193 ? -4.511 10.604 -4.744 1.00 97.31 193 ALA A N 1
ATOM 1472 C CA . ALA A 1 193 ? -4.067 11.770 -5.51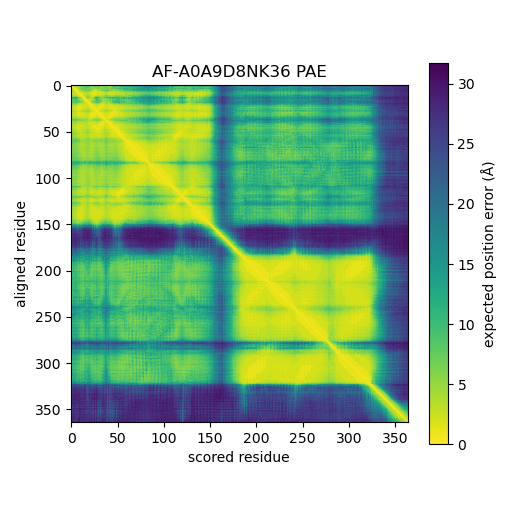1 1.00 97.31 193 ALA A CA 1
ATOM 1473 C C . ALA A 1 193 ? -2.557 11.730 -5.783 1.00 97.31 193 ALA A C 1
ATOM 1475 O O . ALA A 1 193 ? -2.145 11.921 -6.918 1.00 97.31 193 ALA A O 1
ATOM 1476 N N . ILE A 1 194 ? -1.750 11.430 -4.756 1.00 96.44 194 ILE A N 1
ATOM 1477 C CA . ILE A 1 194 ? -0.296 11.310 -4.914 1.00 96.44 194 ILE A CA 1
ATOM 1478 C C . ILE A 1 194 ? 0.039 10.167 -5.876 1.00 96.44 194 ILE A C 1
ATOM 1480 O O . ILE A 1 194 ? 0.785 10.392 -6.818 1.00 96.44 194 ILE A O 1
ATOM 1484 N N . ALA A 1 195 ? -0.552 8.981 -5.695 1.00 96.25 195 ALA A N 1
ATOM 1485 C CA . ALA A 1 195 ? -0.310 7.838 -6.577 1.00 96.25 195 ALA A CA 1
ATOM 1486 C C . ALA A 1 195 ? -0.655 8.151 -8.045 1.00 96.25 195 ALA A C 1
ATOM 1488 O O . ALA A 1 195 ? 0.145 7.880 -8.928 1.00 96.25 195 ALA A O 1
ATOM 1489 N N . PHE A 1 196 ? -1.802 8.782 -8.313 1.00 98.00 196 PHE A N 1
ATOM 1490 C CA . PHE A 1 196 ? -2.194 9.141 -9.678 1.00 98.00 196 PHE A CA 1
ATOM 1491 C C . PHE A 1 196 ? -1.326 10.249 -10.276 1.00 98.00 196 PHE A C 1
ATOM 1493 O O . PHE A 1 196 ? -1.099 10.247 -11.478 1.00 98.00 196 PHE A O 1
ATOM 1500 N N . THR A 1 197 ? -0.826 11.191 -9.473 1.00 98.00 197 THR A N 1
ATOM 1501 C CA . THR A 1 197 ? 0.171 12.157 -9.953 1.00 98.00 197 THR A CA 1
ATOM 1502 C C . THR A 1 197 ? 1.485 11.471 -10.293 1.00 98.00 197 THR A C 1
ATOM 1504 O O . THR A 1 197 ? 2.045 11.765 -11.342 1.00 98.00 197 THR A O 1
ATOM 1507 N N . LEU A 1 198 ? 1.957 10.554 -9.445 1.00 97.00 198 LEU A N 1
ATOM 1508 C CA . LEU A 1 198 ? 3.181 9.799 -9.708 1.00 97.00 198 LEU A CA 1
ATOM 1509 C C . LEU A 1 198 ? 3.057 8.994 -11.008 1.00 97.00 198 LEU A C 1
ATOM 1511 O O . LEU A 1 198 ? 3.939 9.138 -11.838 1.00 97.00 198 LEU A O 1
ATOM 1515 N N . MET A 1 199 ? 1.921 8.330 -11.267 1.00 98.19 199 MET A N 1
ATOM 1516 C CA . MET A 1 199 ? 1.646 7.641 -12.545 1.00 98.19 199 MET A CA 1
ATOM 1517 C C . MET A 1 199 ? 1.797 8.546 -13.777 1.00 98.19 199 MET A C 1
ATOM 1519 O O . MET A 1 199 ? 2.296 8.118 -14.815 1.00 98.19 199 MET A O 1
ATOM 1523 N N . LEU A 1 200 ? 1.345 9.803 -13.690 1.00 98.38 200 LEU A N 1
ATOM 1524 C CA . LEU A 1 200 ? 1.460 10.757 -14.800 1.00 98.38 200 LEU A CA 1
ATOM 1525 C C . LEU A 1 200 ? 2.916 11.180 -15.033 1.00 98.38 200 LEU A C 1
ATOM 1527 O O . LEU A 1 200 ? 3.327 11.355 -16.177 1.00 98.38 200 LEU A O 1
ATOM 1531 N N . VAL A 1 201 ? 3.689 11.335 -13.956 1.00 97.94 201 VAL A N 1
ATOM 1532 C CA . VAL A 1 201 ? 5.121 11.648 -14.039 1.00 97.94 201 VAL A CA 1
ATOM 1533 C C . VAL A 1 201 ? 5.908 10.434 -14.547 1.00 97.94 201 VAL A C 1
ATOM 1535 O O . VAL A 1 201 ? 6.742 10.599 -15.431 1.00 97.94 201 VAL A O 1
ATOM 1538 N N . ASP A 1 202 ? 5.599 9.229 -14.061 1.00 97.12 202 ASP A N 1
ATOM 1539 C CA . ASP A 1 202 ? 6.197 7.952 -14.482 1.00 97.12 202 ASP A CA 1
ATOM 1540 C C . ASP A 1 202 ? 5.955 7.731 -15.979 1.00 97.12 202 ASP A C 1
ATOM 1542 O O . ASP A 1 202 ? 6.894 7.526 -16.739 1.00 97.12 202 ASP A O 1
ATOM 1546 N N . SER A 1 203 ? 4.724 7.943 -16.459 1.00 97.88 203 SER A N 1
ATOM 1547 C CA . SER A 1 203 ? 4.397 7.903 -17.892 1.00 97.88 203 SER A CA 1
ATOM 1548 C C . SER A 1 203 ? 5.292 8.815 -18.746 1.00 97.88 203 SER A C 1
ATOM 1550 O O . SER A 1 203 ? 5.771 8.391 -19.805 1.00 97.88 203 SER A O 1
ATOM 1552 N N . ALA A 1 204 ? 5.540 10.047 -18.288 1.00 97.88 204 ALA A N 1
ATOM 1553 C CA . ALA A 1 204 ? 6.391 11.001 -18.990 1.00 97.88 204 ALA A CA 1
ATOM 1554 C C . ALA A 1 204 ? 7.875 10.598 -18.957 1.00 97.88 204 ALA A C 1
ATOM 1556 O O . ALA A 1 204 ? 8.560 10.755 -19.966 1.00 97.88 204 ALA A O 1
ATOM 1557 N N . LEU A 1 205 ? 8.370 10.051 -17.840 1.00 96.62 205 LEU A N 1
ATOM 1558 C CA . LEU A 1 205 ? 9.746 9.554 -17.736 1.00 96.62 205 LEU A CA 1
ATOM 1559 C C . LEU A 1 205 ? 9.975 8.307 -18.594 1.00 96.62 205 LEU A C 1
ATOM 1561 O O . LEU A 1 205 ? 10.973 8.248 -19.307 1.00 96.62 205 LEU A O 1
ATOM 1565 N N . VAL A 1 206 ? 9.037 7.355 -18.588 1.00 96.06 206 VAL A N 1
ATOM 1566 C CA . VAL A 1 206 ? 9.061 6.154 -19.440 1.00 96.06 206 VAL A CA 1
ATOM 1567 C C . VAL A 1 206 ? 9.133 6.547 -20.918 1.00 96.06 206 VAL A C 1
ATOM 1569 O O . VAL A 1 206 ? 9.975 6.029 -21.652 1.00 96.06 206 VAL A O 1
ATOM 1572 N N . LEU A 1 207 ? 8.295 7.494 -21.359 1.00 96.75 207 LEU A N 1
ATOM 1573 C CA . LEU A 1 207 ? 8.327 7.982 -22.741 1.00 96.75 207 LEU A CA 1
ATOM 1574 C C . LEU A 1 207 ? 9.607 8.768 -23.044 1.00 96.75 207 LEU A C 1
ATOM 1576 O O . LEU A 1 207 ? 10.215 8.574 -24.093 1.00 96.75 207 LEU A O 1
ATOM 1580 N N . GLY A 1 208 ? 10.036 9.634 -22.124 1.00 96.00 208 GLY A N 1
ATOM 1581 C CA . GLY A 1 208 ? 11.271 10.401 -22.257 1.00 96.00 208 GLY A CA 1
ATOM 1582 C C . GLY A 1 208 ? 12.496 9.501 -22.399 1.00 96.00 208 GLY A C 1
ATOM 1583 O O . GLY A 1 208 ? 13.339 9.758 -23.253 1.00 96.00 208 GLY A O 1
ATOM 1584 N N . TYR A 1 209 ? 12.570 8.410 -21.633 1.00 94.50 209 TYR A N 1
ATOM 1585 C CA . TYR A 1 209 ? 13.626 7.410 -21.774 1.00 94.50 209 TYR A CA 1
ATOM 1586 C C . TYR A 1 209 ? 13.581 6.722 -23.141 1.00 94.50 209 TYR A C 1
ATOM 1588 O O . TYR A 1 209 ? 14.610 6.633 -23.804 1.00 94.50 209 TYR A O 1
ATOM 1596 N N . ALA A 1 210 ? 12.397 6.300 -23.595 1.00 93.81 210 ALA A N 1
ATOM 1597 C CA . ALA A 1 210 ? 12.241 5.636 -24.889 1.00 93.81 210 ALA A CA 1
ATOM 1598 C C . ALA A 1 210 ? 12.663 6.514 -26.082 1.00 93.81 210 ALA A C 1
ATOM 1600 O O . ALA A 1 210 ? 13.082 5.981 -27.105 1.00 93.81 210 ALA A O 1
ATOM 1601 N N . LEU A 1 211 ? 12.542 7.840 -25.959 1.00 94.44 211 LEU A N 1
ATOM 1602 C CA . LEU A 1 211 ? 12.879 8.795 -27.019 1.00 94.44 211 LEU A CA 1
ATOM 1603 C C . LEU A 1 211 ? 14.313 9.334 -26.931 1.00 94.44 211 LEU A C 1
ATOM 1605 O O . LEU A 1 211 ? 14.924 9.590 -27.964 1.00 94.44 211 LEU A O 1
ATOM 1609 N N . LEU A 1 212 ? 14.827 9.563 -25.719 1.00 95.19 212 LEU A N 1
ATOM 1610 C CA . LEU A 1 212 ? 16.107 10.250 -25.498 1.00 95.19 212 LEU A CA 1
ATOM 1611 C C . LEU A 1 212 ? 17.254 9.303 -25.122 1.00 95.19 212 LEU A C 1
ATOM 1613 O O . LEU A 1 212 ? 18.413 9.694 -25.215 1.00 95.19 212 LEU A O 1
ATOM 1617 N N . GLU A 1 213 ? 16.942 8.091 -24.656 1.00 92.31 213 GLU A N 1
ATOM 1618 C CA . GLU A 1 213 ? 17.900 7.038 -24.278 1.00 92.31 213 GLU A CA 1
ATOM 1619 C C . GLU A 1 213 ? 18.939 7.440 -23.212 1.00 92.31 213 GLU A C 1
ATOM 1621 O O . GLU A 1 213 ? 19.991 6.814 -23.068 1.00 92.31 213 GLU A O 1
ATOM 1626 N N . TYR A 1 214 ? 18.658 8.470 -22.411 1.00 92.69 214 TYR A N 1
ATOM 1627 C CA . TYR A 1 214 ? 19.541 8.866 -21.316 1.00 92.69 214 TYR A CA 1
ATOM 1628 C C . TYR A 1 214 ? 19.397 7.928 -20.112 1.00 92.69 214 TYR A C 1
ATOM 1630 O O . TYR A 1 214 ? 18.353 7.899 -19.457 1.00 92.69 214 TYR A O 1
ATOM 1638 N N . LYS A 1 215 ? 20.486 7.247 -19.731 1.00 87.19 215 LYS A N 1
ATOM 1639 C CA . LYS A 1 215 ? 20.544 6.359 -18.548 1.00 87.19 215 LYS A CA 1
ATOM 1640 C C . LYS A 1 215 ? 20.145 7.048 -17.237 1.00 87.19 215 LYS A C 1
ATOM 1642 O O . LYS A 1 215 ? 19.558 6.425 -16.360 1.00 87.19 215 LYS A O 1
ATOM 1647 N N . ALA A 1 216 ? 20.393 8.353 -17.107 1.00 90.31 216 ALA A N 1
ATOM 1648 C CA . ALA A 1 216 ? 19.941 9.119 -15.944 1.00 90.31 216 ALA A CA 1
ATOM 1649 C C . ALA A 1 216 ? 18.405 9.120 -15.797 1.00 90.31 216 ALA A C 1
ATOM 1651 O O . ALA A 1 216 ? 17.900 9.048 -14.677 1.00 90.31 216 ALA A O 1
ATOM 1652 N N . ILE A 1 217 ? 17.668 9.160 -16.916 1.00 92.31 217 ILE A N 1
ATOM 1653 C CA . ILE A 1 217 ? 16.201 9.071 -16.920 1.00 92.31 217 ILE A CA 1
ATOM 1654 C C . ILE A 1 217 ? 15.769 7.663 -16.509 1.00 92.31 217 ILE A C 1
ATOM 1656 O O . ILE A 1 217 ? 14.832 7.534 -15.732 1.00 92.31 217 ILE A O 1
ATOM 1660 N N . GLU A 1 218 ? 16.476 6.624 -16.957 1.00 88.06 218 GLU A N 1
ATOM 1661 C CA . GLU A 1 218 ? 16.216 5.231 -16.567 1.00 88.06 218 GLU A CA 1
ATOM 1662 C C . GLU A 1 218 ? 16.304 5.034 -15.048 1.00 88.06 218 GLU A C 1
ATOM 1664 O O . GLU A 1 218 ? 15.373 4.526 -14.422 1.00 88.06 218 GLU A O 1
ATOM 1669 N N . TYR A 1 219 ? 17.394 5.504 -14.435 1.00 88.06 219 TYR A N 1
ATOM 1670 C CA . TYR A 1 219 ? 17.588 5.405 -12.988 1.00 88.06 219 TYR A CA 1
ATOM 1671 C C . TYR A 1 219 ? 16.565 6.230 -12.206 1.00 88.06 219 TYR A C 1
ATOM 1673 O O . TYR A 1 219 ? 16.045 5.765 -11.188 1.00 88.06 219 TYR A O 1
ATOM 1681 N N . LEU A 1 220 ? 16.244 7.435 -12.688 1.00 92.25 220 LEU A N 1
ATOM 1682 C CA . LEU A 1 220 ? 15.205 8.270 -12.090 1.00 92.25 220 LEU A CA 1
ATOM 1683 C C . LEU A 1 220 ? 13.830 7.599 -12.182 1.00 92.25 220 LEU A C 1
ATOM 1685 O O . LEU A 1 220 ? 13.095 7.594 -11.196 1.00 92.25 220 LEU A O 1
ATOM 1689 N N . ASN A 1 221 ? 13.509 7.005 -13.332 1.00 92.31 221 ASN A N 1
ATOM 1690 C CA . ASN A 1 221 ? 12.277 6.261 -13.559 1.00 92.31 221 ASN A CA 1
ATOM 1691 C C . ASN A 1 221 ? 12.177 5.078 -12.592 1.00 92.31 221 ASN A C 1
ATOM 1693 O O . ASN A 1 221 ? 11.200 4.963 -11.865 1.00 92.31 221 ASN A O 1
ATOM 1697 N N . MET A 1 222 ? 13.231 4.265 -12.474 1.00 88.31 222 MET A N 1
ATOM 1698 C CA . MET A 1 222 ? 13.261 3.138 -11.538 1.00 88.31 222 MET A CA 1
ATOM 1699 C C . MET A 1 222 ? 13.036 3.581 -10.081 1.00 88.31 222 MET A C 1
ATOM 1701 O O . MET A 1 222 ? 12.258 2.960 -9.351 1.00 88.31 222 MET A O 1
ATOM 1705 N N . ALA A 1 223 ? 13.682 4.668 -9.646 1.00 87.25 223 ALA A N 1
ATOM 1706 C CA . ALA A 1 223 ? 13.474 5.223 -8.310 1.00 87.25 223 ALA A CA 1
ATOM 1707 C C . ALA A 1 223 ? 12.032 5.728 -8.114 1.00 87.25 223 ALA A C 1
ATOM 1709 O O . ALA A 1 223 ? 11.427 5.476 -7.067 1.00 87.25 223 ALA A O 1
ATOM 1710 N N . LEU A 1 224 ? 11.468 6.405 -9.120 1.00 93.62 224 LEU A N 1
ATOM 1711 C CA . LEU A 1 224 ? 10.092 6.892 -9.096 1.00 93.62 224 LEU A CA 1
ATOM 1712 C C . LEU A 1 224 ? 9.089 5.739 -9.015 1.00 93.62 224 LEU A C 1
ATOM 1714 O O . LEU A 1 224 ? 8.209 5.782 -8.157 1.00 93.62 224 LEU A O 1
ATOM 1718 N N . THR A 1 225 ? 9.263 4.687 -9.817 1.00 90.81 225 THR A N 1
ATOM 1719 C CA . THR A 1 225 ? 8.403 3.498 -9.812 1.00 90.81 225 THR A CA 1
ATOM 1720 C C . THR A 1 225 ? 8.372 2.832 -8.426 1.00 90.81 225 THR A C 1
ATOM 1722 O O . THR A 1 225 ? 7.310 2.423 -7.953 1.00 90.81 225 THR A O 1
ATOM 1725 N N . LEU A 1 226 ? 9.504 2.767 -7.708 1.00 85.62 226 LEU A N 1
ATOM 1726 C CA . LEU A 1 226 ? 9.539 2.240 -6.333 1.00 85.62 226 LEU A CA 1
ATOM 1727 C C . LEU A 1 226 ? 8.728 3.106 -5.353 1.00 85.62 226 LEU A C 1
ATOM 1729 O O . LEU A 1 226 ? 7.981 2.581 -4.519 1.00 85.62 226 LEU A O 1
ATOM 1733 N N . VAL A 1 227 ? 8.854 4.433 -5.454 1.00 89.69 227 VAL A N 1
ATOM 1734 C CA . VAL A 1 227 ? 8.079 5.383 -4.639 1.00 89.69 227 VAL A CA 1
ATOM 1735 C C . VAL A 1 227 ? 6.590 5.280 -4.966 1.00 89.69 227 VAL A C 1
ATOM 1737 O O . VAL A 1 227 ? 5.758 5.211 -4.055 1.00 89.69 227 VAL A O 1
ATOM 1740 N N . GLU A 1 228 ? 6.250 5.224 -6.251 1.00 94.56 228 GLU A N 1
ATOM 1741 C CA . GLU A 1 228 ? 4.888 5.051 -6.739 1.00 94.56 228 GLU A CA 1
ATOM 1742 C C . GLU A 1 228 ? 4.259 3.778 -6.178 1.00 94.56 228 GLU A C 1
ATOM 1744 O O . GLU A 1 228 ? 3.177 3.843 -5.586 1.00 94.56 228 GLU A O 1
ATOM 1749 N N . LEU A 1 229 ? 4.954 2.641 -6.274 1.00 88.31 229 LEU A N 1
ATOM 1750 C CA . LEU A 1 229 ? 4.478 1.373 -5.736 1.00 88.31 229 LEU A CA 1
ATOM 1751 C C . LEU A 1 229 ? 4.180 1.504 -4.235 1.00 88.31 229 LEU A C 1
ATOM 1753 O O . LEU A 1 229 ? 3.104 1.112 -3.786 1.00 88.31 229 LEU A O 1
ATOM 1757 N N . GLY A 1 230 ? 5.048 2.165 -3.463 1.00 83.88 230 GLY A N 1
ATOM 1758 C CA . GLY A 1 230 ? 4.790 2.477 -2.053 1.00 83.88 230 GLY A CA 1
ATOM 1759 C C . GLY A 1 230 ? 3.494 3.275 -1.817 1.00 83.88 230 GLY A C 1
ATOM 1760 O O . GLY A 1 230 ? 2.724 2.968 -0.897 1.00 83.88 230 GLY A O 1
ATOM 1761 N N . PHE A 1 231 ? 3.198 4.268 -2.661 1.00 90.69 231 PHE A N 1
ATOM 1762 C CA . PHE A 1 231 ? 1.975 5.072 -2.557 1.00 90.69 231 PHE A CA 1
ATOM 1763 C C . PHE A 1 231 ? 0.715 4.338 -3.016 1.00 90.69 231 PHE A C 1
ATOM 1765 O O . PHE A 1 231 ? -0.317 4.456 -2.345 1.00 90.69 231 PHE A O 1
ATOM 1772 N N . ILE A 1 232 ? 0.787 3.543 -4.088 1.00 91.75 232 ILE A N 1
ATOM 1773 C CA . ILE A 1 232 ? -0.301 2.656 -4.527 1.00 91.75 232 ILE A CA 1
ATOM 1774 C C . ILE A 1 232 ? -0.719 1.758 -3.361 1.00 91.75 232 ILE A C 1
ATOM 1776 O O . ILE A 1 232 ? -1.901 1.622 -3.046 1.00 91.75 232 ILE A O 1
ATOM 1780 N N . VAL A 1 233 ? 0.255 1.212 -2.644 1.00 84.69 233 VAL A N 1
ATOM 1781 C CA . VAL A 1 233 ? 0.035 0.314 -1.509 1.00 84.69 233 VAL A CA 1
ATOM 1782 C C . VAL A 1 233 ? -0.604 1.048 -0.349 1.00 84.69 233 VAL A C 1
ATOM 1784 O O . VAL A 1 233 ? -1.617 0.598 0.193 1.00 84.69 233 VAL A O 1
ATOM 1787 N N . ALA A 1 234 ? -0.039 2.195 0.029 1.00 83.50 234 ALA A N 1
ATOM 1788 C CA . ALA A 1 234 ? -0.593 3.023 1.086 1.00 83.50 234 ALA A CA 1
ATOM 1789 C C . ALA A 1 234 ? -2.049 3.407 0.777 1.00 83.50 234 ALA A C 1
ATOM 1791 O O . ALA A 1 234 ? -2.891 3.403 1.678 1.00 83.50 234 ALA A O 1
ATOM 1792 N N . ALA A 1 235 ? -2.364 3.686 -0.488 1.00 91.81 235 ALA A N 1
ATOM 1793 C CA . ALA A 1 235 ? -3.712 3.970 -0.955 1.00 91.81 235 ALA A CA 1
ATOM 1794 C C . ALA A 1 235 ? -4.628 2.729 -0.899 1.00 91.81 235 ALA A C 1
ATOM 1796 O O . ALA A 1 235 ? -5.742 2.832 -0.375 1.00 91.81 235 ALA A O 1
ATOM 1797 N N . ILE A 1 236 ? -4.162 1.545 -1.325 1.00 90.50 236 ILE A N 1
ATOM 1798 C CA . ILE A 1 236 ? -4.916 0.278 -1.249 1.00 90.50 236 ILE A CA 1
ATOM 1799 C C . ILE A 1 236 ? -5.196 -0.140 0.201 1.00 90.50 236 ILE A C 1
ATOM 1801 O O . ILE A 1 236 ? -6.276 -0.656 0.500 1.00 90.50 236 ILE A O 1
ATOM 1805 N N . VAL A 1 237 ? -4.260 0.091 1.119 1.00 84.00 237 VAL A N 1
ATOM 1806 C CA . VAL A 1 237 ? -4.458 -0.173 2.549 1.00 84.00 237 VAL A CA 1
ATOM 1807 C C . VAL A 1 237 ? -5.441 0.834 3.145 1.00 84.00 237 VAL A C 1
ATOM 1809 O O . VAL A 1 237 ? -6.387 0.440 3.826 1.00 84.00 237 VAL A O 1
ATOM 1812 N N . LYS A 1 238 ? -5.266 2.132 2.862 1.00 84.44 238 LYS A N 1
ATOM 1813 C CA . LYS A 1 238 ? -6.117 3.192 3.423 1.00 84.44 238 LYS A CA 1
ATOM 1814 C C . LYS A 1 238 ? -7.559 3.157 2.918 1.00 84.44 238 LYS A C 1
ATOM 1816 O O . LYS A 1 238 ? -8.425 3.612 3.653 1.00 84.44 238 LYS A O 1
ATOM 1821 N N . GLN A 1 239 ? -7.826 2.611 1.728 1.00 90.75 239 GLN A N 1
ATOM 1822 C CA . GLN A 1 239 ? -9.193 2.471 1.196 1.00 90.75 239 GLN A CA 1
ATOM 1823 C C . GLN A 1 239 ? -9.988 1.294 1.794 1.00 90.75 239 GLN A C 1
ATOM 1825 O O . GLN A 1 239 ? -11.161 1.120 1.462 1.00 90.75 239 GLN A O 1
ATOM 1830 N N . GLN A 1 240 ? -9.384 0.430 2.621 1.00 83.56 240 GLN A N 1
ATOM 1831 C CA . GLN A 1 240 ? -10.120 -0.689 3.220 1.00 83.56 240 GLN A CA 1
ATOM 1832 C C . 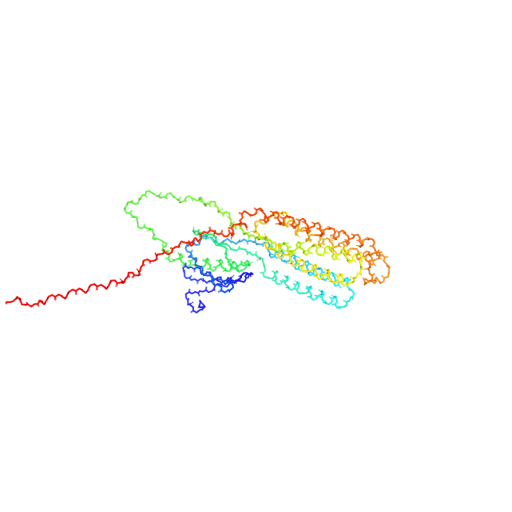GLN A 1 240 ? -11.143 -0.175 4.243 1.00 83.56 240 GLN A C 1
ATOM 1834 O O . GLN A 1 240 ? -10.784 0.475 5.224 1.00 83.56 240 GLN A O 1
ATOM 1839 N N . GLY A 1 241 ? -12.423 -0.485 4.014 1.00 78.12 241 GLY A N 1
ATOM 1840 C CA . GLY A 1 241 ? -13.521 -0.082 4.900 1.00 78.12 241 GLY A CA 1
ATOM 1841 C C . GLY A 1 241 ? -13.884 1.404 4.827 1.00 78.12 241 GLY A C 1
ATOM 1842 O O . GLY A 1 241 ? -14.446 1.929 5.788 1.00 78.12 241 GLY A O 1
ATOM 1843 N N . THR A 1 242 ? -13.544 2.081 3.724 1.00 88.62 242 THR A N 1
ATOM 1844 C CA . THR A 1 242 ? -13.918 3.481 3.483 1.00 88.62 242 THR A CA 1
ATOM 1845 C C . THR A 1 242 ? -15.034 3.606 2.450 1.00 88.62 242 THR A C 1
ATOM 1847 O O . THR A 1 242 ? -15.307 2.676 1.692 1.00 88.62 242 THR A O 1
ATOM 1850 N N . ASP A 1 243 ? -15.629 4.792 2.372 1.00 90.88 243 ASP A N 1
ATOM 1851 C CA . ASP A 1 243 ? -16.655 5.200 1.401 1.00 90.88 243 ASP A CA 1
ATOM 1852 C C . ASP A 1 243 ? -16.117 5.423 -0.027 1.00 90.88 243 ASP A C 1
ATOM 1854 O O . ASP A 1 243 ? -16.789 6.012 -0.867 1.00 90.88 243 ASP A O 1
ATOM 1858 N N . MET A 1 244 ? -14.900 4.958 -0.331 1.00 92.88 244 MET A N 1
ATOM 1859 C CA . MET A 1 244 ? -14.216 5.279 -1.585 1.00 92.88 244 MET A CA 1
ATOM 1860 C C . MET A 1 244 ? -14.920 4.642 -2.786 1.00 92.88 244 MET A C 1
ATOM 1862 O O . MET A 1 244 ? -15.148 3.428 -2.820 1.00 92.88 244 MET A O 1
ATOM 1866 N N . ALA A 1 245 ? -15.177 5.453 -3.814 1.00 93.00 245 ALA A N 1
ATOM 1867 C CA . ALA A 1 245 ? -15.843 5.011 -5.031 1.00 93.00 245 ALA A CA 1
ATOM 1868 C C . ALA A 1 245 ? -15.103 3.837 -5.707 1.00 93.00 245 ALA A C 1
ATOM 1870 O O . ALA A 1 245 ? -13.882 3.852 -5.888 1.00 93.00 245 ALA A O 1
ATOM 1871 N N . ALA A 1 246 ? -15.861 2.829 -6.149 1.00 93.19 246 ALA A N 1
ATOM 1872 C CA . ALA A 1 246 ? -15.343 1.657 -6.855 1.00 93.19 246 ALA A CA 1
ATOM 1873 C C . ALA A 1 246 ? -14.395 1.955 -8.041 1.00 93.19 246 ALA A C 1
ATOM 1875 O O . ALA A 1 246 ? -13.407 1.231 -8.166 1.00 93.19 246 ALA A O 1
ATOM 1876 N N . PRO A 1 247 ? -14.627 2.958 -8.920 1.00 93.25 247 PRO A N 1
ATOM 1877 C CA . PRO A 1 247 ? -13.684 3.259 -10.001 1.00 93.25 247 PRO A CA 1
ATOM 1878 C C . PRO A 1 247 ? -12.297 3.664 -9.483 1.00 93.25 247 PRO A C 1
ATOM 1880 O O . PRO A 1 247 ? -11.306 3.123 -9.959 1.00 93.25 247 PRO A O 1
ATOM 1883 N N . VAL A 1 248 ? -12.219 4.508 -8.447 1.00 94.50 248 VAL A N 1
ATOM 1884 C CA . VAL A 1 248 ? -10.941 4.936 -7.842 1.00 94.50 248 VAL A CA 1
ATOM 1885 C C . VAL A 1 248 ? -10.160 3.733 -7.304 1.00 94.50 248 VAL A C 1
ATOM 1887 O O . VAL A 1 248 ? -8.945 3.642 -7.463 1.00 94.50 248 VAL A O 1
ATOM 1890 N N . ARG A 1 249 ? -10.871 2.775 -6.700 1.00 93.19 249 ARG A N 1
ATOM 1891 C CA . ARG A 1 249 ? -10.275 1.543 -6.169 1.00 93.19 249 ARG A CA 1
ATOM 1892 C C . ARG A 1 249 ? -9.768 0.616 -7.273 1.00 93.19 249 ARG A C 1
ATOM 1894 O O . ARG A 1 249 ? -8.727 -0.010 -7.092 1.00 93.19 249 ARG A O 1
ATOM 1901 N N . ARG A 1 250 ? -10.519 0.490 -8.373 1.00 95.06 250 ARG A N 1
ATOM 1902 C CA . ARG A 1 250 ? -10.193 -0.414 -9.486 1.00 95.06 250 ARG A CA 1
ATOM 1903 C C . ARG A 1 250 ? -8.907 -0.002 -10.195 1.00 95.06 250 ARG A C 1
ATOM 1905 O O . ARG A 1 250 ? -8.085 -0.878 -10.414 1.00 95.06 250 ARG A O 1
ATOM 1912 N N . VAL A 1 251 ? -8.702 1.296 -10.442 1.00 96.94 251 VAL A N 1
ATOM 1913 C CA . VAL A 1 251 ? -7.497 1.809 -11.127 1.00 96.94 251 VAL A CA 1
ATOM 1914 C C . VAL A 1 251 ? -6.208 1.369 -10.427 1.00 96.94 251 VAL A C 1
ATOM 1916 O O . VAL A 1 251 ? -5.297 0.868 -11.069 1.00 96.94 251 VAL A O 1
ATOM 1919 N N . LEU A 1 252 ? -6.129 1.475 -9.096 1.00 94.38 252 LEU A N 1
ATOM 1920 C CA . LEU A 1 252 ? -4.919 1.054 -8.378 1.00 94.38 252 LEU A CA 1
ATOM 1921 C C . LEU A 1 252 ? -4.657 -0.452 -8.497 1.00 94.38 252 LEU A C 1
ATOM 1923 O O . LEU A 1 252 ? -3.513 -0.866 -8.653 1.00 94.38 252 LEU A O 1
ATOM 1927 N N . TRP A 1 253 ? -5.705 -1.277 -8.434 1.00 91.75 253 TRP A N 1
ATOM 1928 C CA . TRP A 1 253 ? -5.558 -2.724 -8.601 1.00 91.75 253 TRP A CA 1
ATOM 1929 C C . TRP A 1 253 ? -5.166 -3.106 -10.024 1.00 91.75 253 TRP A C 1
ATOM 1931 O O . TRP A 1 253 ? -4.324 -3.985 -10.188 1.00 91.75 253 TRP A O 1
ATOM 1941 N N . THR A 1 254 ? -5.728 -2.445 -11.040 1.00 94.94 254 THR A N 1
ATOM 1942 C CA . THR A 1 254 ? -5.317 -2.685 -12.426 1.00 94.94 254 THR A CA 1
ATOM 1943 C C . THR A 1 254 ? -3.861 -2.295 -12.632 1.00 94.94 254 THR A C 1
ATOM 1945 O O . THR A 1 254 ? -3.152 -3.046 -13.284 1.00 94.94 254 THR A O 1
ATOM 1948 N N . THR A 1 255 ? -3.370 -1.213 -12.013 1.00 94.12 255 THR A N 1
ATOM 1949 C CA . THR A 1 255 ? -1.947 -0.838 -12.110 1.00 94.12 255 THR A CA 1
ATOM 1950 C C . THR A 1 255 ? -1.027 -1.840 -11.415 1.00 94.12 255 THR A C 1
ATOM 1952 O O . THR A 1 255 ? 0.010 -2.188 -11.963 1.00 94.12 255 THR A O 1
ATOM 1955 N N . VAL A 1 256 ? -1.416 -2.396 -10.262 1.00 88.69 256 VAL A N 1
ATOM 1956 C CA . VAL A 1 256 ? -0.643 -3.488 -9.636 1.00 88.69 256 VAL A CA 1
ATOM 1957 C C . VAL A 1 256 ? -0.562 -4.711 -10.555 1.00 88.69 256 VAL A C 1
ATOM 1959 O O . VAL A 1 256 ? 0.514 -5.279 -10.726 1.00 88.69 256 VAL A O 1
ATOM 1962 N N . ILE A 1 257 ? -1.686 -5.110 -11.162 1.00 87.94 257 ILE A N 1
ATOM 1963 C CA . ILE A 1 257 ? -1.721 -6.227 -12.121 1.00 87.94 257 ILE A CA 1
ATOM 1964 C C . ILE A 1 257 ? -0.860 -5.903 -13.347 1.00 87.94 257 ILE A C 1
ATOM 1966 O O . ILE A 1 257 ? -0.101 -6.756 -13.797 1.00 87.94 257 ILE A O 1
ATOM 1970 N N . TYR A 1 258 ? -0.944 -4.672 -13.850 1.00 94.12 258 TYR A N 1
ATOM 1971 C CA . TYR A 1 258 ? -0.153 -4.193 -14.975 1.00 94.12 258 TYR A CA 1
ATOM 1972 C C . TYR A 1 258 ? 1.348 -4.312 -14.707 1.00 94.12 258 TYR A C 1
ATOM 1974 O O . TYR A 1 258 ? 2.048 -4.926 -15.503 1.00 94.12 258 TYR A O 1
ATOM 1982 N N . TYR A 1 259 ? 1.838 -3.816 -13.566 1.00 90.00 259 TYR A N 1
ATOM 1983 C CA . TYR A 1 259 ? 3.255 -3.939 -13.212 1.00 90.00 259 TYR A CA 1
ATOM 1984 C C . TYR A 1 259 ? 3.702 -5.398 -13.082 1.00 90.00 259 TYR A C 1
ATOM 1986 O O . TYR A 1 259 ? 4.791 -5.744 -13.533 1.00 90.00 259 TYR A O 1
ATOM 1994 N N . ALA A 1 260 ? 2.861 -6.269 -12.516 1.00 82.81 260 ALA A N 1
ATOM 1995 C CA . ALA A 1 260 ? 3.173 -7.692 -12.420 1.00 82.81 260 ALA A CA 1
ATOM 1996 C C . ALA A 1 260 ? 3.299 -8.348 -13.807 1.00 82.81 260 ALA A C 1
ATOM 1998 O O . ALA A 1 260 ? 4.269 -9.057 -14.065 1.00 82.81 260 ALA A O 1
ATOM 1999 N N . LEU A 1 261 ? 2.355 -8.084 -14.717 1.00 86.75 261 LEU A N 1
ATOM 2000 C CA . LEU A 1 261 ? 2.402 -8.600 -16.089 1.00 86.75 261 LEU A CA 1
ATOM 2001 C C . LEU A 1 261 ? 3.561 -7.997 -16.891 1.00 86.75 261 LEU A C 1
ATOM 2003 O O . LEU A 1 261 ? 4.235 -8.721 -17.618 1.00 86.75 261 LEU A O 1
ATOM 2007 N N . GLY A 1 262 ? 3.821 -6.699 -16.728 1.00 85.88 262 GLY A N 1
ATOM 2008 C CA . GLY A 1 262 ? 4.934 -5.999 -17.363 1.00 85.88 262 GLY A CA 1
ATOM 2009 C C . GLY A 1 262 ? 6.289 -6.560 -16.940 1.00 85.88 262 GLY A C 1
ATOM 2010 O O . GLY A 1 262 ? 7.147 -6.763 -17.790 1.00 85.88 262 GLY A O 1
ATOM 2011 N N . MET A 1 263 ? 6.459 -6.904 -15.658 1.00 82.62 263 MET A N 1
ATOM 2012 C CA . MET A 1 263 ? 7.670 -7.567 -15.159 1.00 82.62 263 MET A CA 1
ATOM 2013 C C . MET A 1 263 ? 7.878 -8.938 -15.817 1.00 82.62 263 MET A C 1
ATOM 2015 O O . MET A 1 263 ? 8.979 -9.242 -16.267 1.00 82.62 263 MET A O 1
ATOM 2019 N N . VAL A 1 264 ? 6.820 -9.750 -15.925 1.00 80.88 264 VAL A N 1
ATOM 2020 C CA . VAL A 1 264 ? 6.890 -11.055 -16.606 1.00 80.88 264 VAL A CA 1
ATOM 2021 C C . VAL A 1 264 ? 7.221 -10.881 -18.090 1.00 80.88 264 VAL A C 1
ATOM 2023 O O . VAL A 1 264 ? 8.088 -11.582 -18.606 1.00 80.88 264 VAL A O 1
ATOM 2026 N N . ALA A 1 265 ? 6.574 -9.934 -18.773 1.00 84.88 265 ALA A N 1
ATOM 2027 C CA . ALA A 1 265 ? 6.832 -9.649 -20.183 1.00 84.88 265 ALA A CA 1
ATOM 2028 C C . ALA A 1 265 ? 8.274 -9.172 -20.416 1.00 84.88 265 ALA A C 1
ATOM 2030 O O . ALA A 1 265 ? 8.939 -9.669 -21.323 1.00 84.88 265 ALA A O 1
ATOM 2031 N N . ALA A 1 266 ? 8.777 -8.268 -19.570 1.00 82.06 266 ALA A N 1
ATOM 2032 C CA . ALA A 1 266 ? 10.156 -7.795 -19.618 1.00 82.06 266 ALA A CA 1
ATOM 2033 C C . ALA A 1 266 ? 11.156 -8.939 -19.400 1.00 82.06 266 ALA A C 1
ATOM 2035 O O . ALA A 1 266 ? 12.146 -9.027 -20.121 1.00 82.06 266 ALA A O 1
ATOM 2036 N N . PHE A 1 267 ? 10.877 -9.857 -18.469 1.00 77.56 267 PHE A N 1
ATOM 2037 C CA . PHE A 1 267 ? 11.724 -11.024 -18.228 1.00 77.56 267 PHE A CA 1
ATOM 2038 C C . PHE A 1 267 ? 11.782 -11.976 -19.424 1.00 77.56 267 PHE A C 1
ATOM 2040 O O . PHE A 1 267 ? 12.867 -12.358 -19.858 1.00 77.56 267 PHE A O 1
ATOM 2047 N N . VAL A 1 268 ? 10.624 -12.336 -19.985 1.00 83.12 268 VAL A N 1
ATOM 2048 C CA . VAL A 1 268 ? 10.553 -13.206 -21.170 1.00 83.12 268 VAL A CA 1
ATOM 2049 C C . VAL A 1 268 ? 11.282 -12.565 -22.349 1.00 83.12 268 VAL A C 1
ATOM 2051 O O . VAL A 1 268 ? 12.024 -13.246 -23.054 1.00 83.12 268 VAL A O 1
ATOM 2054 N N . LEU A 1 269 ? 11.113 -11.255 -22.541 1.00 85.56 269 LEU A N 1
ATOM 2055 C CA . LEU A 1 269 ? 11.787 -10.517 -23.602 1.00 85.56 269 LEU A CA 1
ATOM 2056 C C . LEU A 1 269 ? 13.307 -10.466 -23.390 1.00 85.56 269 LEU A C 1
ATOM 2058 O O . LEU A 1 269 ? 14.046 -10.664 -24.349 1.00 85.56 269 LEU A O 1
ATOM 2062 N N . ALA A 1 270 ? 13.776 -10.269 -22.156 1.00 79.75 270 ALA A N 1
ATOM 2063 C CA . ALA A 1 270 ? 15.200 -10.303 -21.829 1.00 79.75 270 ALA A CA 1
ATOM 2064 C C . ALA A 1 270 ? 15.825 -11.677 -22.131 1.00 79.75 270 ALA A C 1
ATOM 2066 O O . ALA A 1 270 ? 16.879 -11.740 -22.761 1.00 79.75 270 ALA A O 1
ATOM 2067 N N . ILE A 1 271 ? 15.150 -12.776 -21.763 1.00 81.50 271 ILE A N 1
ATOM 2068 C CA . ILE A 1 271 ? 15.588 -14.141 -22.105 1.00 81.50 271 ILE A CA 1
ATOM 2069 C C . ILE A 1 271 ? 15.631 -14.330 -23.622 1.00 81.50 271 ILE A C 1
ATOM 2071 O O . ILE A 1 271 ? 16.617 -14.837 -24.150 1.00 81.50 271 ILE A O 1
ATOM 2075 N N . TYR A 1 272 ? 14.568 -13.931 -24.324 1.00 85.50 272 TYR A N 1
ATOM 2076 C CA . TYR A 1 272 ? 14.489 -14.061 -25.777 1.00 85.50 272 TYR A CA 1
ATOM 2077 C C . TYR A 1 272 ? 15.639 -13.326 -26.471 1.00 85.50 272 TYR A C 1
ATOM 2079 O O . TYR A 1 272 ? 16.309 -13.911 -27.319 1.00 85.50 272 TYR A O 1
ATOM 2087 N N . ILE A 1 273 ? 15.897 -12.075 -26.074 1.00 82.06 273 ILE A N 1
ATOM 2088 C CA . ILE A 1 273 ? 17.005 -11.275 -26.601 1.00 82.06 273 ILE A CA 1
ATOM 2089 C C . ILE A 1 273 ? 18.330 -11.996 -26.342 1.00 82.06 273 ILE A C 1
ATOM 2091 O O . ILE A 1 273 ? 19.063 -12.220 -27.300 1.00 82.06 273 ILE A O 1
ATOM 2095 N N . GLY A 1 274 ? 18.566 -12.441 -25.102 1.00 79.88 274 GLY A N 1
ATOM 2096 C CA . GLY A 1 274 ? 19.766 -13.182 -24.699 1.00 79.88 274 GLY A CA 1
ATOM 2097 C C . GLY A 1 274 ? 20.034 -14.451 -25.508 1.00 79.88 274 GLY A C 1
ATOM 2098 O O . GLY A 1 274 ? 21.176 -14.737 -25.844 1.00 79.88 274 GLY A O 1
ATOM 2099 N N . ILE A 1 275 ? 18.988 -15.206 -25.852 1.00 83.00 275 ILE A N 1
ATOM 2100 C CA . ILE A 1 275 ? 19.118 -16.409 -26.688 1.00 83.00 275 ILE A CA 1
ATOM 2101 C C . ILE A 1 275 ? 19.365 -16.031 -28.155 1.00 83.00 275 ILE A C 1
ATOM 2103 O O . ILE A 1 275 ? 20.159 -16.676 -28.835 1.00 83.00 275 ILE A O 1
ATOM 2107 N N . SER A 1 276 ? 18.670 -15.008 -28.662 1.00 84.25 276 SER A N 1
ATOM 2108 C CA . SER A 1 276 ? 18.688 -14.641 -30.085 1.00 84.25 276 SER A CA 1
ATOM 2109 C C . SER A 1 276 ? 19.995 -14.002 -30.559 1.00 84.25 276 SER A C 1
ATOM 2111 O O . SER A 1 276 ? 20.323 -14.089 -31.738 1.00 84.25 276 SER A O 1
ATOM 2113 N N . SER A 1 277 ? 20.730 -13.356 -29.659 1.00 80.88 277 SER A N 1
ATOM 2114 C CA . SER A 1 277 ? 21.959 -12.624 -29.966 1.00 80.88 277 SER A CA 1
ATOM 2115 C C . SER A 1 277 ? 23.195 -13.512 -30.104 1.00 80.88 277 SER A C 1
ATOM 2117 O O . SER A 1 277 ? 24.175 -13.056 -30.680 1.00 80.88 277 SER A O 1
ATOM 2119 N N . GLY A 1 278 ? 23.178 -14.750 -29.596 1.00 71.50 278 GLY A N 1
ATOM 2120 C CA . GLY A 1 278 ? 24.277 -15.723 -29.718 1.00 71.50 278 GLY A CA 1
ATOM 2121 C C . GLY A 1 278 ? 25.568 -15.404 -28.940 1.00 71.50 278 GLY A C 1
ATOM 2122 O O . GLY A 1 278 ? 26.261 -16.339 -28.553 1.00 71.50 278 GLY A O 1
ATOM 2123 N N . ASP A 1 279 ? 25.849 -14.126 -28.670 1.00 67.31 279 ASP A N 1
ATOM 2124 C CA . ASP A 1 279 ? 26.993 -13.609 -27.906 1.00 67.31 279 ASP A CA 1
ATOM 2125 C C . ASP A 1 279 ? 26.593 -13.092 -26.512 1.00 67.31 279 ASP A C 1
ATOM 2127 O O . ASP A 1 279 ? 25.408 -12.951 -26.190 1.00 67.31 279 ASP A O 1
ATOM 2131 N N . GLU A 1 280 ? 27.610 -12.787 -25.693 1.00 65.75 280 GLU A N 1
ATOM 2132 C CA . GLU A 1 280 ? 27.507 -12.079 -24.412 1.00 65.75 280 GLU A CA 1
ATOM 2133 C C . GLU A 1 280 ? 26.771 -10.748 -24.641 1.00 65.75 280 GLU A C 1
ATOM 2135 O O . GLU A 1 280 ? 27.341 -9.760 -25.103 1.00 65.75 280 GLU A O 1
ATOM 2140 N N . VAL A 1 281 ? 25.455 -10.744 -24.415 1.00 63.62 281 VAL A N 1
ATOM 2141 C CA . VAL A 1 281 ? 24.639 -9.544 -24.587 1.00 63.62 281 VAL A CA 1
ATOM 2142 C C . VAL A 1 281 ? 25.175 -8.483 -23.659 1.00 63.62 281 VAL A C 1
ATOM 2144 O O . VAL A 1 281 ? 25.108 -8.626 -22.438 1.00 63.62 281 VAL A O 1
ATOM 2147 N N . ASP A 1 282 ? 25.646 -7.391 -24.243 1.00 70.00 282 ASP A N 1
ATOM 2148 C CA . ASP A 1 282 ? 25.924 -6.185 -23.492 1.00 70.00 282 ASP A CA 1
ATOM 2149 C C . ASP A 1 282 ? 24.586 -5.555 -23.078 1.00 70.00 282 ASP A C 1
ATOM 2151 O O . ASP A 1 282 ? 24.029 -4.681 -23.751 1.00 70.00 282 ASP A O 1
ATOM 2155 N N . ILE A 1 283 ? 24.028 -6.071 -21.974 1.00 66.12 283 ILE A N 1
ATOM 2156 C CA . ILE A 1 283 ? 22.759 -5.615 -21.391 1.00 66.12 283 ILE A CA 1
ATOM 2157 C C . ILE A 1 283 ? 22.818 -4.114 -21.085 1.00 66.12 283 ILE A C 1
ATOM 2159 O O . ILE A 1 283 ? 21.801 -3.422 -21.131 1.00 66.12 283 ILE A O 1
ATOM 2163 N N . GLU A 1 284 ? 24.018 -3.578 -20.862 1.00 64.50 284 GLU A N 1
ATOM 2164 C CA . GLU A 1 284 ? 24.240 -2.165 -20.588 1.00 64.50 284 GLU A CA 1
ATOM 2165 C C . GLU A 1 284 ? 23.920 -1.281 -21.804 1.00 64.50 284 GLU A C 1
ATOM 2167 O O . GLU A 1 284 ? 23.422 -0.159 -21.645 1.00 64.50 284 GLU A O 1
ATOM 2172 N N . ASN A 1 285 ? 24.092 -1.819 -23.015 1.00 71.06 285 ASN A N 1
ATOM 2173 C CA . ASN A 1 285 ? 23.905 -1.123 -24.287 1.00 71.06 285 ASN A CA 1
ATOM 2174 C C . ASN A 1 285 ? 22.597 -1.459 -25.019 1.00 71.06 285 ASN A C 1
ATOM 2176 O O . ASN A 1 285 ? 22.388 -0.992 -26.143 1.00 71.06 285 ASN A O 1
ATOM 2180 N N . LEU A 1 286 ? 21.680 -2.191 -24.380 1.00 79.69 286 LEU A N 1
ATOM 2181 C CA . LEU A 1 286 ? 20.335 -2.408 -24.908 1.00 79.69 286 LEU A CA 1
ATOM 2182 C C . LEU A 1 286 ? 19.559 -1.090 -24.960 1.00 79.69 286 LEU A C 1
ATOM 2184 O O . LEU A 1 286 ? 19.055 -0.575 -23.961 1.00 79.69 286 LEU A O 1
ATOM 2188 N N . ARG A 1 287 ? 19.488 -0.530 -26.166 1.00 85.38 287 ARG A N 1
ATOM 2189 C CA . ARG A 1 287 ? 18.767 0.701 -26.467 1.00 85.38 287 ARG A CA 1
ATOM 2190 C C . ARG A 1 287 ? 17.329 0.370 -26.853 1.00 85.38 287 ARG A C 1
ATOM 2192 O O . ARG A 1 287 ? 17.110 -0.524 -27.673 1.00 85.38 287 ARG A O 1
ATOM 2199 N N . PRO A 1 288 ? 16.327 1.087 -26.320 1.00 88.62 288 PRO A N 1
ATOM 2200 C CA . PRO A 1 288 ? 14.952 0.901 -26.760 1.00 88.62 288 PRO A CA 1
ATOM 2201 C C . PRO A 1 288 ? 14.808 1.047 -28.280 1.00 88.62 288 PRO A C 1
ATOM 2203 O O . PRO A 1 288 ? 14.122 0.232 -28.891 1.00 88.62 288 PRO A O 1
ATOM 2206 N N . SER A 1 289 ? 15.491 2.014 -28.907 1.00 88.81 289 SER A N 1
ATOM 2207 C CA . SER A 1 289 ? 15.387 2.242 -30.356 1.00 88.81 289 SER A CA 1
ATOM 2208 C C . SER A 1 289 ? 15.953 1.111 -31.218 1.00 88.81 289 SER A C 1
ATOM 2210 O O . SER A 1 289 ? 15.501 0.944 -32.351 1.00 88.81 289 SER A O 1
ATOM 2212 N N . SER A 1 290 ? 16.894 0.305 -30.709 1.00 88.44 290 SER A N 1
ATOM 2213 C CA . SER A 1 290 ? 17.490 -0.795 -31.479 1.00 88.44 290 SER A CA 1
ATOM 2214 C C . SER A 1 290 ? 16.612 -2.047 -31.519 1.00 88.44 290 SER A C 1
ATOM 2216 O O . SER A 1 290 ? 16.806 -2.901 -32.381 1.00 88.44 290 SER A O 1
ATOM 2218 N N . HIS A 1 291 ? 15.614 -2.156 -30.635 1.00 88.88 291 HIS A N 1
ATOM 2219 C CA . HIS A 1 291 ? 14.711 -3.303 -30.571 1.00 88.88 291 HIS A CA 1
ATOM 2220 C C . HIS A 1 291 ? 13.252 -2.849 -30.588 1.00 88.88 291 HIS A C 1
ATOM 2222 O O . HIS A 1 291 ? 12.705 -2.413 -29.575 1.00 88.88 291 HIS A O 1
ATOM 2228 N N . ILE A 1 292 ? 12.576 -3.052 -31.724 1.00 90.88 292 ILE A N 1
ATOM 2229 C CA . ILE A 1 292 ? 11.168 -2.661 -31.912 1.00 90.88 292 ILE A CA 1
ATOM 2230 C C . ILE A 1 292 ? 10.242 -3.198 -30.809 1.00 90.88 292 ILE A C 1
ATOM 2232 O O . ILE A 1 292 ? 9.316 -2.505 -30.389 1.00 90.88 292 ILE A O 1
ATOM 2236 N N . ALA A 1 293 ? 10.512 -4.401 -30.291 1.00 89.19 293 ALA A N 1
ATOM 2237 C CA . ALA A 1 293 ? 9.738 -5.006 -29.209 1.00 89.19 293 ALA A CA 1
ATOM 2238 C C . ALA A 1 293 ? 9.892 -4.246 -27.879 1.00 89.19 293 ALA A C 1
ATOM 2240 O O . ALA A 1 293 ? 8.889 -3.985 -27.213 1.00 89.19 293 ALA A O 1
ATOM 2241 N N . LEU A 1 294 ? 11.119 -3.844 -27.518 1.00 89.50 294 LEU A N 1
ATOM 2242 C CA . LEU A 1 294 ? 11.375 -3.028 -26.328 1.00 89.50 294 LEU A CA 1
ATOM 2243 C C . LEU A 1 294 ? 10.734 -1.652 -26.478 1.00 89.50 294 LEU A C 1
ATOM 2245 O O . LEU A 1 294 ? 9.957 -1.256 -25.614 1.00 89.50 294 LEU A O 1
ATOM 2249 N N . PHE A 1 295 ? 10.979 -0.956 -27.592 1.00 93.00 295 PHE A N 1
ATOM 2250 C CA . PHE A 1 295 ? 10.354 0.342 -27.856 1.00 93.00 295 PHE A CA 1
ATOM 2251 C C . PHE A 1 295 ? 8.823 0.287 -27.733 1.00 93.00 295 PHE A C 1
ATOM 2253 O O . PHE A 1 295 ? 8.221 1.089 -27.019 1.00 93.00 295 PHE A O 1
ATOM 2260 N N . THR A 1 296 ? 8.193 -0.714 -28.359 1.00 92.56 296 THR A N 1
ATOM 2261 C CA . THR A 1 296 ? 6.742 -0.941 -28.270 1.00 92.56 296 THR A CA 1
ATOM 2262 C C . THR A 1 296 ? 6.293 -1.147 -26.824 1.00 92.56 296 THR A C 1
ATOM 2264 O O . THR A 1 296 ? 5.303 -0.550 -26.403 1.00 92.56 296 THR A O 1
ATOM 2267 N N . LEU A 1 297 ? 7.025 -1.943 -26.038 1.00 92.19 297 LEU A N 1
ATOM 2268 C CA . LEU A 1 297 ? 6.716 -2.178 -24.627 1.00 92.19 297 LEU A CA 1
ATOM 2269 C C . LEU A 1 297 ? 6.773 -0.879 -23.802 1.00 92.19 297 LEU A C 1
ATOM 2271 O O . LEU A 1 297 ? 5.874 -0.638 -22.993 1.00 92.19 297 LEU A O 1
ATOM 2275 N N . TYR A 1 298 ? 7.773 -0.020 -24.028 1.00 94.00 298 TYR A N 1
ATOM 2276 C CA . TYR A 1 298 ? 7.875 1.285 -23.360 1.00 94.00 298 TYR A CA 1
ATOM 2277 C C . TYR A 1 298 ? 6.727 2.225 -23.752 1.00 94.00 298 TYR A C 1
ATOM 2279 O O . TYR A 1 298 ? 6.115 2.837 -22.876 1.00 94.00 298 TYR A O 1
ATOM 2287 N N . VAL A 1 299 ? 6.376 2.307 -25.040 1.00 95.50 299 VAL A N 1
ATOM 2288 C CA . VAL A 1 299 ? 5.262 3.146 -25.522 1.00 95.50 299 VAL A CA 1
ATOM 2289 C C . VAL A 1 299 ? 3.923 2.675 -24.951 1.00 95.50 299 VAL A C 1
ATOM 2291 O O . VAL A 1 299 ? 3.153 3.487 -24.435 1.00 95.50 299 VAL A O 1
ATOM 2294 N N . VAL A 1 300 ? 3.656 1.364 -24.977 1.00 95.62 300 VAL A N 1
ATOM 2295 C CA . VAL A 1 300 ? 2.446 0.778 -24.376 1.00 95.62 300 VAL A CA 1
ATOM 2296 C C . VAL A 1 300 ? 2.403 1.055 -22.873 1.00 95.62 300 VAL A C 1
ATOM 2298 O O . VAL A 1 300 ? 1.352 1.435 -22.353 1.00 95.62 300 VAL A O 1
ATOM 2301 N N . SER A 1 301 ? 3.543 0.944 -22.185 1.00 95.06 301 SER A N 1
ATOM 2302 C CA . SER A 1 301 ? 3.643 1.239 -20.753 1.00 95.06 301 SER A CA 1
ATOM 2303 C C . SER A 1 301 ? 3.361 2.690 -20.424 1.00 95.06 301 SER A C 1
ATOM 2305 O O . SER A 1 301 ? 2.541 2.967 -19.548 1.00 95.06 301 SER A O 1
ATOM 2307 N N . SER A 1 302 ? 3.971 3.616 -21.159 1.00 97.19 302 SER A N 1
ATOM 2308 C CA . SER A 1 302 ? 3.703 5.039 -20.989 1.00 97.19 302 SER A CA 1
ATOM 2309 C C . SER A 1 302 ? 2.224 5.353 -21.233 1.00 97.19 302 SER A C 1
ATOM 2311 O O . SER A 1 302 ? 1.599 6.023 -20.407 1.00 97.19 302 SER A O 1
ATOM 2313 N N . GLY A 1 303 ? 1.636 4.809 -22.306 1.00 97.56 303 GLY A N 1
ATOM 2314 C CA . GLY A 1 303 ? 0.223 4.998 -22.634 1.00 97.56 303 GLY A CA 1
ATOM 2315 C C . GLY A 1 303 ? -0.721 4.464 -21.554 1.00 97.56 303 GLY A C 1
ATOM 2316 O O . GLY A 1 303 ? -1.674 5.150 -21.173 1.00 97.56 303 GLY A O 1
ATOM 2317 N N . TYR A 1 304 ? -0.438 3.278 -21.008 1.00 98.00 304 TYR A N 1
ATOM 2318 C CA . TYR A 1 304 ? -1.205 2.710 -19.900 1.00 98.00 304 TYR A CA 1
ATOM 2319 C C . TYR A 1 304 ? -1.139 3.598 -18.650 1.00 98.00 304 TYR A C 1
ATOM 2321 O O . TYR A 1 304 ? -2.184 3.930 -18.086 1.00 98.00 304 TYR A O 1
ATOM 2329 N N . LEU A 1 305 ? 0.061 4.010 -18.226 1.00 97.75 305 LEU A N 1
ATOM 2330 C CA . LEU A 1 305 ? 0.252 4.836 -17.028 1.00 97.75 305 LEU A CA 1
ATOM 2331 C C . LEU A 1 305 ? -0.420 6.207 -17.166 1.00 97.75 305 LEU A C 1
ATOM 2333 O O . LEU A 1 305 ? -1.073 6.667 -16.225 1.00 97.75 305 LEU A O 1
ATOM 2337 N N . LEU A 1 306 ? -0.359 6.816 -18.357 1.00 98.25 306 LEU A N 1
ATOM 2338 C CA . LEU A 1 306 ? -1.063 8.063 -18.660 1.00 98.25 306 LEU A CA 1
ATOM 2339 C C . LEU A 1 306 ? -2.574 7.886 -18.493 1.00 98.25 306 LEU A C 1
ATOM 2341 O O . LEU A 1 306 ? -3.224 8.647 -17.773 1.00 98.25 306 LEU A O 1
ATOM 2345 N N . ALA A 1 307 ? -3.137 6.856 -19.130 1.00 97.88 307 ALA A N 1
ATOM 2346 C CA . ALA A 1 307 ? -4.563 6.570 -19.063 1.00 97.88 307 ALA A CA 1
ATOM 2347 C C . ALA A 1 307 ? -5.010 6.262 -17.625 1.00 97.88 307 ALA A C 1
ATOM 2349 O O . ALA A 1 307 ? -5.990 6.838 -17.150 1.00 97.88 307 ALA A O 1
ATOM 2350 N N . ALA A 1 308 ? -4.279 5.408 -16.903 1.00 97.69 308 ALA A N 1
ATOM 2351 C CA . ALA A 1 308 ? -4.565 5.064 -15.514 1.00 97.69 308 ALA A CA 1
ATOM 2352 C C . ALA A 1 308 ? -4.505 6.299 -14.599 1.00 97.69 308 ALA A C 1
ATOM 2354 O O . ALA A 1 308 ? -5.429 6.518 -13.812 1.00 97.69 308 ALA A O 1
ATOM 2355 N N . GLY A 1 309 ? -3.479 7.144 -14.749 1.00 97.81 309 GLY A N 1
ATOM 2356 C CA . GLY A 1 309 ? -3.331 8.395 -14.007 1.00 97.81 309 GLY A CA 1
ATOM 2357 C C . GLY A 1 309 ? -4.488 9.368 -14.255 1.00 97.81 309 GLY A C 1
ATOM 2358 O O . GLY A 1 309 ? -5.096 9.859 -13.300 1.00 97.81 309 GLY A O 1
ATOM 2359 N N . LEU A 1 310 ? -4.864 9.596 -15.519 1.00 98.19 310 LEU A N 1
ATOM 2360 C CA . LEU A 1 310 ? -5.967 10.493 -15.898 1.00 98.19 310 LEU A CA 1
ATOM 2361 C C . LEU A 1 310 ? -7.338 9.964 -15.443 1.00 98.19 310 LEU A C 1
ATOM 2363 O O . LEU A 1 310 ? -8.147 10.707 -14.872 1.00 98.19 310 LEU A O 1
ATOM 2367 N N . ILE A 1 311 ? -7.607 8.671 -15.649 1.00 97.88 311 ILE A N 1
ATOM 2368 C CA . ILE A 1 311 ? -8.846 8.022 -15.196 1.00 97.88 311 ILE A CA 1
ATOM 2369 C C . ILE A 1 311 ? -8.929 8.071 -13.666 1.00 97.88 311 ILE A C 1
ATOM 2371 O O . ILE A 1 311 ? -9.967 8.450 -13.120 1.00 97.88 311 ILE A O 1
ATOM 2375 N N . GLY A 1 312 ? -7.836 7.755 -12.969 1.00 97.31 312 GLY A N 1
ATOM 2376 C CA . GLY A 1 312 ? -7.738 7.835 -11.515 1.00 97.31 312 GLY A CA 1
ATOM 2377 C C . GLY A 1 312 ? -8.038 9.237 -10.986 1.00 97.31 312 GLY A C 1
ATOM 2378 O O . GLY A 1 312 ? -8.903 9.399 -10.118 1.00 97.31 312 GLY A O 1
ATOM 2379 N N . TRP A 1 313 ? -7.397 10.262 -11.554 1.00 98.00 313 TRP A N 1
ATOM 2380 C CA . TRP A 1 313 ? -7.625 11.662 -11.192 1.00 98.00 313 TRP A CA 1
ATOM 2381 C C . TRP A 1 313 ? -9.069 12.105 -11.426 1.00 98.00 313 TRP A C 1
ATOM 2383 O O . TRP A 1 313 ? -9.697 12.670 -10.526 1.00 98.00 313 TRP A O 1
ATOM 2393 N N . SER A 1 314 ? -9.627 11.810 -12.601 1.00 97.75 314 SER A N 1
ATOM 2394 C CA . SER A 1 314 ? -11.009 12.171 -12.936 1.00 97.75 314 SER A CA 1
ATOM 2395 C C . SER A 1 314 ? -12.021 11.508 -11.990 1.00 97.75 314 SER A C 1
ATOM 2397 O O . SER A 1 314 ? -12.927 12.175 -11.480 1.00 97.75 314 SER A O 1
ATOM 2399 N N . ALA A 1 315 ? -11.833 10.223 -11.673 1.00 96.94 315 ALA A N 1
ATOM 2400 C CA . ALA A 1 315 ? -12.668 9.490 -10.728 1.00 96.94 315 ALA A CA 1
ATOM 2401 C C . ALA A 1 315 ? -12.549 10.054 -9.305 1.00 96.94 315 ALA A C 1
ATOM 2403 O O . ALA A 1 315 ? -13.557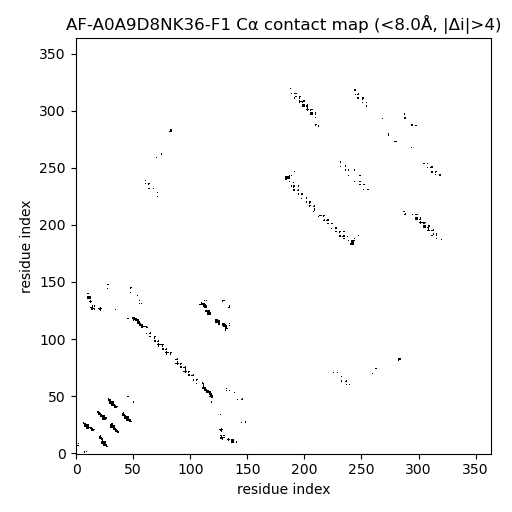 10.183 -8.606 1.00 96.94 315 ALA A O 1
ATOM 2404 N N . LEU A 1 316 ? -11.340 10.437 -8.885 1.00 96.50 316 LEU A N 1
ATOM 2405 C CA . LEU A 1 316 ? -11.095 11.021 -7.570 1.00 96.50 316 LEU A CA 1
ATOM 2406 C C . LEU A 1 316 ? -11.724 12.414 -7.424 1.00 96.50 316 LEU A C 1
ATOM 2408 O O . LEU A 1 316 ? -12.305 12.716 -6.382 1.00 96.50 316 LEU A O 1
ATOM 2412 N N . ILE A 1 317 ? -11.657 13.254 -8.461 1.00 96.25 317 ILE A N 1
ATOM 2413 C CA . ILE A 1 317 ? -12.312 14.572 -8.476 1.00 96.25 317 ILE A CA 1
ATOM 2414 C C . ILE A 1 317 ? -13.831 14.409 -8.390 1.00 96.25 317 ILE A C 1
ATOM 2416 O O . ILE A 1 317 ? -14.468 15.079 -7.578 1.00 96.25 317 ILE A O 1
ATOM 2420 N N . ARG A 1 318 ? -14.414 13.494 -9.178 1.00 95.62 318 ARG A N 1
ATOM 2421 C CA . ARG A 1 318 ? -15.854 13.189 -9.118 1.00 95.62 318 ARG A CA 1
ATOM 2422 C C . ARG A 1 318 ? -16.267 12.713 -7.728 1.00 95.62 318 ARG A C 1
ATOM 2424 O O . ARG A 1 318 ? -17.255 13.205 -7.197 1.00 95.62 318 ARG A O 1
ATOM 2431 N N . PHE A 1 319 ? -15.483 11.823 -7.121 1.00 94.38 319 PHE A N 1
ATOM 2432 C CA . PHE A 1 319 ? -15.720 11.349 -5.760 1.00 94.38 319 PHE A CA 1
ATOM 2433 C C . PHE A 1 319 ? -15.710 12.493 -4.738 1.00 94.38 319 PHE A C 1
ATOM 2435 O O . PHE A 1 319 ? -16.647 12.614 -3.959 1.00 94.38 319 PHE A O 1
ATOM 2442 N N . ARG A 1 320 ? -14.703 13.376 -4.779 1.00 93.69 320 ARG A N 1
ATOM 2443 C CA . ARG A 1 320 ? -14.619 14.529 -3.867 1.00 93.69 320 ARG A CA 1
ATOM 2444 C C . ARG A 1 320 ? -15.773 15.515 -4.047 1.00 93.69 320 ARG A C 1
ATOM 2446 O O . ARG A 1 320 ? -16.259 16.050 -3.061 1.00 93.69 320 ARG A O 1
ATOM 2453 N N . ARG A 1 321 ? -16.227 15.738 -5.285 1.00 93.50 321 ARG A N 1
ATOM 2454 C CA . ARG A 1 321 ? -17.386 16.602 -5.581 1.00 93.50 321 ARG A CA 1
ATOM 2455 C C . ARG A 1 321 ? -18.709 16.002 -5.107 1.00 93.50 321 ARG A C 1
ATOM 2457 O O . ARG A 1 321 ? -19.605 16.746 -4.738 1.00 93.50 321 ARG A O 1
ATOM 2464 N N . ALA A 1 322 ? -18.828 14.676 -5.119 1.00 91.88 322 ALA A N 1
ATOM 2465 C CA . ALA A 1 322 ? -20.030 13.975 -4.679 1.00 91.88 322 ALA A CA 1
ATOM 2466 C C . ALA A 1 322 ? -20.194 13.940 -3.150 1.00 91.88 322 ALA A C 1
ATOM 2468 O O . ALA A 1 322 ? -21.251 13.535 -2.677 1.00 91.88 322 ALA A O 1
ATOM 2469 N N . GLN A 1 323 ? -19.179 14.335 -2.373 1.00 87.56 323 GLN A N 1
ATOM 2470 C CA . GLN A 1 323 ? -19.264 14.370 -0.914 1.00 87.56 323 GLN A CA 1
ATOM 2471 C C . GLN A 1 323 ? -20.007 15.639 -0.452 1.00 87.56 323 GLN A C 1
ATOM 2473 O O . GLN A 1 323 ? -19.439 16.728 -0.552 1.00 87.56 323 GLN A O 1
ATOM 2478 N N . PRO A 1 324 ? -21.238 15.534 0.097 1.00 62.84 324 PRO A N 1
ATOM 2479 C CA . PRO A 1 324 ? -22.119 16.683 0.357 1.00 62.84 324 PRO A CA 1
ATOM 2480 C C . PRO A 1 324 ? -21.700 17.618 1.513 1.00 62.84 324 PRO A C 1
ATOM 2482 O O . PRO A 1 324 ? -22.535 18.338 2.043 1.00 62.84 324 PRO A O 1
ATOM 2485 N N . GLY A 1 325 ? -20.435 17.616 1.945 1.00 61.94 325 GLY A N 1
ATOM 2486 C CA . GLY A 1 325 ? -20.005 18.294 3.178 1.00 61.94 325 GLY A CA 1
ATOM 2487 C C . GLY A 1 325 ? -18.689 19.070 3.110 1.00 61.94 325 GLY A C 1
ATOM 2488 O O . GLY A 1 325 ? -18.321 19.700 4.096 1.00 61.94 325 GLY A O 1
ATOM 2489 N N . ALA A 1 326 ? -17.971 19.068 1.983 1.00 53.06 326 ALA A N 1
ATOM 2490 C CA . ALA A 1 326 ? -16.678 19.761 1.891 1.00 53.06 326 ALA A CA 1
ATOM 2491 C C . ALA A 1 326 ? -16.799 21.292 1.720 1.00 53.06 326 ALA A C 1
ATOM 2493 O O . ALA A 1 326 ? -15.802 21.998 1.846 1.00 53.06 326 ALA A O 1
ATOM 2494 N N . THR A 1 327 ? -18.000 21.814 1.451 1.00 47.75 327 THR A N 1
ATOM 2495 C CA . THR A 1 327 ? -18.248 23.241 1.179 1.00 47.75 327 THR A CA 1
ATOM 2496 C C . THR A 1 327 ? -18.965 24.006 2.297 1.00 47.75 327 THR A C 1
ATOM 2498 O O . THR A 1 327 ? -19.219 25.189 2.119 1.00 47.75 327 THR A O 1
ATOM 2501 N N . SER A 1 328 ? -19.228 23.416 3.472 1.00 47.56 328 SER A N 1
ATOM 2502 C CA . SER A 1 328 ? -19.915 24.125 4.574 1.00 47.56 328 SER A CA 1
ATOM 2503 C C . SER A 1 328 ? -19.179 24.086 5.918 1.00 47.56 328 SER A C 1
ATOM 2505 O O . SER A 1 328 ? -19.796 24.027 6.977 1.00 47.56 328 SER A O 1
ATOM 2507 N N . SER A 1 329 ? -17.847 24.161 5.895 1.00 48.41 329 SER A N 1
ATOM 2508 C CA . SER A 1 329 ? -17.085 24.755 7.007 1.00 48.41 329 SER A CA 1
ATOM 2509 C C . SER A 1 329 ? -16.656 26.198 6.702 1.00 48.41 329 SER A C 1
ATOM 2511 O O . SER A 1 329 ? -15.908 26.795 7.475 1.00 48.41 329 SER A O 1
ATOM 2513 N N . ALA A 1 330 ? -17.108 26.764 5.576 1.00 46.47 330 ALA A N 1
ATOM 2514 C CA . ALA A 1 330 ? -17.010 28.189 5.311 1.00 46.47 330 ALA A CA 1
ATOM 2515 C C . ALA A 1 330 ? -17.984 28.909 6.246 1.00 46.47 330 ALA A C 1
ATOM 2517 O O . ALA A 1 330 ? -19.185 28.903 6.008 1.00 46.47 330 ALA A O 1
ATOM 2518 N N . SER A 1 331 ? -17.413 29.457 7.322 1.00 45.34 331 SER A N 1
ATOM 2519 C CA . SER A 1 331 ? -17.941 30.529 8.166 1.00 45.34 331 SER A CA 1
ATOM 2520 C C . SER A 1 331 ? -19.413 30.408 8.551 1.00 45.34 331 SER A C 1
ATOM 2522 O O . SER A 1 331 ? -20.283 30.699 7.745 1.00 45.34 331 SER A O 1
ATOM 2524 N N . VAL A 1 332 ? -19.697 30.150 9.827 1.00 46.84 332 VAL A N 1
ATOM 2525 C CA . VAL A 1 332 ? -20.865 30.774 10.460 1.00 46.84 332 VAL A CA 1
ATOM 2526 C C . VAL A 1 332 ? -20.654 32.293 10.337 1.00 46.84 332 VAL A C 1
ATOM 2528 O O . VAL A 1 332 ? -19.800 32.824 11.053 1.00 46.84 332 VAL A O 1
ATOM 2531 N N . PRO A 1 333 ? -21.339 33.024 9.438 1.00 50.78 333 PRO A N 1
ATOM 2532 C CA . PRO A 1 333 ? -21.256 34.471 9.382 1.00 50.78 333 PRO A CA 1
ATOM 2533 C C . PRO A 1 333 ? -22.342 34.955 10.340 1.00 50.78 333 PRO A C 1
ATOM 2535 O O . PRO A 1 333 ? -23.489 35.144 9.948 1.00 50.78 333 PRO A O 1
ATOM 2538 N N . GLY A 1 334 ? -22.031 35.010 11.635 1.00 49.62 334 GLY A N 1
ATOM 2539 C CA . GLY A 1 334 ? -23.082 35.286 12.613 1.00 49.62 334 GLY A CA 1
ATOM 2540 C C . GLY A 1 334 ? -22.742 35.092 14.083 1.00 49.62 334 GLY A C 1
ATOM 2541 O O . GLY A 1 334 ? -23.639 34.788 14.855 1.00 49.62 334 GLY A O 1
ATOM 2542 N N . SER A 1 335 ? -21.493 35.288 14.512 1.00 47.81 335 SER A N 1
ATOM 2543 C CA . SER A 1 335 ? -21.291 35.872 15.844 1.00 47.81 335 SER A CA 1
ATOM 2544 C C . SER A 1 335 ? -21.285 37.377 15.630 1.00 47.81 335 SER A C 1
ATOM 2546 O O . SER A 1 335 ? -20.256 37.996 15.359 1.00 47.81 335 SER A O 1
ATOM 2548 N N . GLY A 1 336 ? -22.495 37.931 15.590 1.00 45.72 336 GLY A N 1
ATOM 2549 C CA . GLY A 1 336 ? -22.699 39.362 15.539 1.00 45.72 336 GLY A CA 1
ATOM 2550 C C . GLY A 1 336 ? -21.992 40.015 16.718 1.00 45.72 336 GLY A C 1
ATOM 2551 O O . GLY A 1 336 ? -22.228 39.672 17.874 1.00 45.72 336 GLY A O 1
ATOM 2552 N N . LYS A 1 337 ? -21.161 41.005 16.400 1.00 53.69 337 LYS A N 1
ATOM 2553 C CA . LYS A 1 337 ? -21.022 42.195 17.232 1.00 53.69 337 LYS A CA 1
ATOM 2554 C C . LYS A 1 337 ? -22.427 42.788 17.433 1.00 53.69 337 LYS A C 1
ATOM 2556 O O . LYS A 1 337 ? -22.896 43.541 16.589 1.00 53.69 337 LYS A O 1
ATOM 2561 N N . ALA A 1 338 ? -23.091 42.415 18.519 1.00 49.16 338 ALA A N 1
ATOM 2562 C CA . ALA A 1 338 ? -24.080 43.245 19.199 1.00 49.16 338 ALA A CA 1
ATOM 2563 C C . ALA A 1 338 ? -23.363 43.737 20.467 1.00 49.16 338 ALA A C 1
ATOM 2565 O O . ALA A 1 338 ? -22.969 42.929 21.300 1.00 49.16 338 ALA A O 1
ATOM 2566 N N . VAL A 1 339 ? -22.817 44.950 20.416 1.00 53.69 339 VAL A N 1
ATOM 2567 C CA . VAL A 1 339 ? -23.415 46.141 21.040 1.00 53.69 339 VAL A CA 1
ATOM 2568 C C . VAL A 1 339 ? -23.384 46.035 22.565 1.00 53.69 339 VAL A C 1
ATOM 2570 O O . VAL A 1 339 ? -24.116 45.269 23.181 1.00 53.69 339 VAL A O 1
ATOM 2573 N N . ASP A 1 340 ? -22.474 46.831 23.117 1.00 52.41 340 ASP A N 1
ATOM 2574 C CA . ASP A 1 340 ? -22.493 47.479 24.424 1.00 52.41 340 ASP A CA 1
ATOM 2575 C C . ASP A 1 340 ? -23.797 47.356 25.226 1.00 52.41 340 ASP A C 1
ATOM 2577 O O . ASP A 1 340 ? -24.832 47.886 24.828 1.00 52.41 340 ASP A O 1
ATOM 2581 N N . SER A 1 341 ? -23.719 46.715 26.396 1.00 51.47 341 SER A N 1
ATOM 2582 C CA . SER A 1 341 ? -24.299 47.169 27.678 1.00 51.47 341 SER A CA 1
ATOM 2583 C C . SER A 1 341 ? -24.277 46.025 28.697 1.00 51.47 341 SER A C 1
ATOM 2585 O O . SER A 1 341 ? -25.259 45.327 28.929 1.00 51.47 341 SER A O 1
ATOM 2587 N N . ALA A 1 342 ? -23.126 45.831 29.341 1.00 46.59 342 ALA A N 1
ATOM 2588 C CA . ALA A 1 342 ? -23.091 45.104 30.602 1.00 46.59 342 ALA A CA 1
ATOM 2589 C C . ALA A 1 342 ? -23.667 46.014 31.707 1.00 46.59 342 ALA A C 1
ATOM 2591 O O . ALA A 1 342 ? -23.125 47.102 31.919 1.00 46.59 342 ALA A O 1
ATOM 2592 N N . PRO A 1 343 ? -24.728 45.617 32.431 1.00 56.59 343 PRO A N 1
ATOM 2593 C CA . PRO A 1 343 ? -25.026 46.215 33.721 1.00 56.59 343 PRO A CA 1
ATOM 2594 C C . PRO A 1 343 ? -23.932 45.819 34.722 1.00 56.59 343 PRO A C 1
ATOM 2596 O O . PRO A 1 343 ? -23.464 44.679 34.740 1.00 56.59 343 PRO A O 1
ATOM 2599 N N . SER A 1 344 ? -23.521 46.796 35.531 1.00 57.50 344 SER A N 1
ATOM 2600 C CA . SER A 1 344 ? -22.529 46.683 36.600 1.00 57.50 344 SER A CA 1
ATOM 2601 C C . SER A 1 344 ? -22.644 45.391 37.422 1.00 57.50 344 SER A C 1
ATOM 2603 O O . SER A 1 344 ? -23.755 44.936 37.703 1.00 57.50 344 SER A O 1
ATOM 2605 N N . PRO A 1 345 ? -21.513 44.835 37.895 1.00 62.59 345 PRO A N 1
ATOM 2606 C CA . PRO A 1 345 ? -21.519 43.678 38.776 1.00 62.59 345 PRO A CA 1
ATOM 2607 C C . PRO A 1 345 ? -22.289 44.002 40.061 1.00 62.59 345 PRO A C 1
ATOM 2609 O O . PRO A 1 345 ? -21.901 44.876 40.841 1.00 62.59 345 PRO A O 1
ATOM 2612 N N . VAL A 1 346 ? -23.388 43.278 40.277 1.00 58.72 346 VAL A N 1
ATOM 2613 C CA . VAL A 1 346 ? -24.101 43.249 41.552 1.00 58.72 346 VAL A CA 1
ATOM 2614 C C . VAL A 1 346 ? -23.133 42.725 42.608 1.00 58.72 346 VAL A C 1
ATOM 2616 O O . VAL A 1 346 ? -22.668 41.587 42.563 1.00 58.72 346 VAL A O 1
ATOM 2619 N N . LYS A 1 347 ? -22.802 43.619 43.537 1.00 58.50 347 LYS A N 1
ATOM 2620 C CA . LYS A 1 347 ? -22.005 43.376 44.736 1.00 58.50 347 LYS A CA 1
ATOM 2621 C C . LYS A 1 347 ? -22.649 42.218 45.522 1.00 58.50 347 LYS A C 1
ATOM 2623 O O . LYS A 1 347 ? -23.848 42.297 45.784 1.00 58.50 347 LYS A O 1
ATOM 2628 N N . PRO A 1 348 ? -21.911 41.159 45.895 1.00 59.50 348 PRO A N 1
ATOM 2629 C CA . PRO A 1 348 ? -22.474 40.073 46.687 1.00 59.50 348 PRO A CA 1
ATOM 2630 C C . PRO A 1 348 ? -22.947 40.614 48.039 1.00 59.50 348 PRO A C 1
ATOM 2632 O O . PRO A 1 348 ? -22.165 41.162 48.819 1.00 59.50 348 PRO A O 1
ATOM 2635 N N . SER A 1 349 ? -24.247 40.483 48.286 1.00 55.81 349 SER A N 1
ATOM 2636 C CA . SER A 1 349 ? -24.887 40.768 49.562 1.00 55.81 349 SER A CA 1
ATOM 2637 C C . SER A 1 349 ? -24.289 39.852 50.626 1.00 55.81 349 SER A C 1
ATOM 2639 O O . SER A 1 349 ? -24.387 38.629 50.542 1.00 55.81 349 SER A O 1
ATOM 2641 N N . ILE A 1 350 ? -23.649 40.462 51.617 1.00 57.97 350 ILE A N 1
ATOM 2642 C CA . ILE A 1 350 ? -23.206 39.813 52.849 1.00 57.97 350 ILE A CA 1
ATOM 2643 C C . ILE A 1 350 ? -24.442 39.172 53.511 1.00 57.97 350 ILE A C 1
ATOM 2645 O O . ILE A 1 350 ? -25.457 39.861 53.648 1.00 57.97 350 ILE A O 1
ATOM 2649 N N . PRO A 1 351 ? -24.400 37.890 53.922 1.00 57.62 351 PRO A N 1
ATOM 2650 C CA . PRO A 1 351 ? -25.464 37.303 54.725 1.00 57.62 351 PRO A CA 1
ATOM 2651 C C . PRO A 1 351 ? -25.634 38.122 56.008 1.00 57.62 351 PRO A C 1
ATOM 2653 O O . PRO A 1 351 ? -24.671 38.318 56.751 1.00 57.62 351 PRO A O 1
ATOM 2656 N N . GLN A 1 352 ? -26.849 38.621 56.248 1.00 58.75 352 GLN A N 1
ATOM 2657 C CA . GLN A 1 352 ? -27.219 39.263 57.507 1.00 58.75 352 GLN A CA 1
ATOM 2658 C C . GLN A 1 352 ? -26.820 38.360 58.680 1.00 58.75 352 GLN A C 1
ATOM 2660 O O . GLN A 1 352 ? -27.190 37.186 58.730 1.00 58.75 352 GLN A O 1
ATOM 2665 N N . GLN A 1 353 ? -26.059 38.930 59.616 1.00 60.75 353 GLN A N 1
ATOM 2666 C CA . GLN A 1 353 ? -25.805 38.340 60.922 1.00 60.75 353 GLN A CA 1
ATOM 2667 C C . GLN A 1 353 ? -27.140 38.013 61.593 1.00 60.75 353 GLN A C 1
ATOM 2669 O O . GLN A 1 353 ? -27.991 38.883 61.777 1.00 60.75 353 GLN A O 1
ATOM 2674 N N . VAL A 1 354 ? -27.298 36.744 61.958 1.00 65.94 354 VAL A N 1
ATOM 2675 C CA . VAL A 1 354 ? -28.352 36.277 62.856 1.00 65.94 354 VAL A CA 1
ATOM 2676 C C . VAL A 1 354 ? -28.171 36.997 64.202 1.00 65.94 354 VAL A C 1
ATOM 2678 O O . VAL A 1 354 ? -27.057 36.977 64.735 1.00 65.94 354 VAL A O 1
ATOM 2681 N N . PRO A 1 355 ? -29.205 37.659 64.750 1.00 71.88 355 PRO A N 1
ATOM 2682 C CA . PRO A 1 355 ? -29.110 38.299 66.056 1.00 71.88 355 PRO A CA 1
ATOM 2683 C C . PRO A 1 355 ? -28.875 37.255 67.165 1.00 71.88 355 PRO A C 1
ATOM 2685 O O . PRO A 1 355 ? -29.384 36.134 67.070 1.00 71.88 355 PRO A O 1
ATOM 2688 N N . PRO A 1 356 ? -28.106 37.596 68.214 1.00 67.12 356 PRO A N 1
ATOM 2689 C CA . PRO A 1 356 ? -27.835 36.687 69.320 1.00 67.12 356 PRO A CA 1
ATOM 2690 C C . PRO A 1 356 ? -29.115 36.368 70.102 1.00 67.12 356 PRO A C 1
ATOM 2692 O O . PRO A 1 356 ? -29.946 37.243 70.351 1.00 67.12 356 PRO A O 1
ATOM 2695 N N . LEU A 1 357 ? -29.248 35.097 70.489 1.00 68.31 357 LEU A N 1
ATOM 2696 C CA . LEU A 1 357 ? -30.274 34.616 71.413 1.00 68.31 357 LEU A CA 1
ATOM 2697 C C . LEU A 1 357 ? -30.229 35.412 72.732 1.00 68.31 357 LEU A C 1
ATOM 2699 O O . LEU A 1 357 ? -29.133 35.658 73.246 1.00 68.31 357 LEU A O 1
ATOM 2703 N N . PRO A 1 358 ? -31.389 35.790 73.300 1.00 72.44 358 PRO A N 1
ATOM 2704 C CA . PRO A 1 358 ? -31.442 36.408 74.616 1.00 72.44 358 PRO A CA 1
ATOM 2705 C C . PRO A 1 358 ? -30.982 35.423 75.707 1.00 72.44 358 PRO A C 1
ATOM 2707 O O . PRO A 1 358 ? -31.193 34.214 75.571 1.00 72.44 358 PRO A O 1
ATOM 2710 N N . PRO A 1 359 ? -30.369 35.928 76.791 1.00 62.00 359 PRO A N 1
ATOM 2711 C CA . PRO A 1 359 ? -29.926 35.109 77.909 1.00 62.00 359 PRO A CA 1
ATOM 2712 C C . PRO A 1 359 ? -31.130 34.495 78.630 1.00 62.00 359 PRO A C 1
ATOM 2714 O O . PRO A 1 359 ? -32.031 35.196 79.089 1.00 62.00 359 PRO A O 1
ATOM 2717 N N . THR A 1 360 ? -31.138 33.169 78.728 1.00 64.38 360 THR A N 1
ATOM 2718 C CA . THR A 1 360 ? -31.962 32.431 79.685 1.00 64.38 360 THR A CA 1
ATOM 2719 C C . THR A 1 360 ? -31.355 32.594 81.068 1.00 64.38 360 THR A C 1
ATOM 2721 O O . THR A 1 360 ? -30.483 31.814 81.436 1.00 64.38 360 THR A O 1
ATOM 2724 N N . ASP A 1 361 ? -31.842 33.578 81.817 1.00 61.12 361 ASP A N 1
ATOM 2725 C CA . ASP A 1 361 ? -31.679 33.638 83.263 1.00 61.12 361 ASP A CA 1
ATOM 2726 C C . ASP A 1 361 ? -33.039 33.853 83.940 1.00 61.12 361 ASP A C 1
ATOM 2728 O O . ASP A 1 361 ? -33.828 34.712 83.550 1.00 61.12 361 ASP A O 1
ATOM 2732 N N . ALA A 1 362 ? -33.238 33.060 84.994 1.00 46.94 362 ALA A N 1
ATOM 2733 C CA . ALA A 1 362 ? -34.126 33.274 86.134 1.00 46.94 362 ALA A CA 1
ATOM 2734 C C . ALA A 1 362 ? -35.654 33.174 85.927 1.00 46.94 362 ALA A C 1
ATOM 2736 O O . ALA A 1 362 ? -36.364 34.164 85.776 1.00 46.94 362 ALA A O 1
ATOM 2737 N N . LEU A 1 363 ? -36.172 31.957 86.121 1.00 53.41 363 LEU A N 1
ATOM 2738 C CA . LEU A 1 363 ? -37.388 31.748 86.913 1.00 53.41 363 LEU A CA 1
ATOM 2739 C C . LEU A 1 363 ? -37.024 30.884 88.127 1.00 53.41 363 LEU A C 1
ATOM 2741 O O . LEU A 1 363 ? -36.897 29.666 88.015 1.00 53.41 363 LEU A O 1
ATOM 2745 N N . ASN A 1 364 ? -36.820 31.566 89.252 1.00 52.97 364 ASN A N 1
ATOM 2746 C CA . ASN A 1 364 ? -37.124 31.117 90.608 1.00 52.97 364 ASN A CA 1
ATOM 2747 C C . ASN A 1 364 ? -37.750 32.307 91.329 1.00 52.97 364 ASN A C 1
ATOM 2749 O O . ASN A 1 364 ? -37.144 33.400 91.239 1.00 52.97 364 ASN A O 1
#